Protein AF-0000000079763102 (afdb_homodimer)

Foldseek 3Di:
DLLCLLVLLCVLLVHDLVQLCVQLVHDSVVNVCSNVVVDPDDPSSLCSSCVSSQHDSCVSDDQPDDDPVSVVVVVVVVVQFAPKDWDADPVRDIDIDGDDPVVVVLVVVVVVVVVVLVVQLVVLVPDPPPVSSVVSVVVSVVVVVVVVSVSVSVCRQQQQRRGPPPDDSPRPRPPPD/DLLCLLVLLCVLLVHDLVQLCVQLVHDSVVNVCSNVVVDPDDPSSLCSSCVSSQHDSCVSDDQPDDDPVSVVVVVVVCVQFAPKDWDADPVRDIDIDGDDPVVVVLVVVVVVVVVVLVVQLVVLVPDPPPVSSVVSVVVSVVVVVVVVSVSVSVCRQVQQRRGPPPDDSDRPRPPPD

Secondary structure (DSSP, 8-state):
-HHHHHHHHHHHHT--HHHHHHHHT--HHHHHHHHHTSSPPPHHHHHHHHHHHT--GGGG------BHHHHHHHHHHHHHHS-EEEEE-TTS-EEEEE--HHHHHHHHHHHHHHHHHHHHHHHHHT-S-HHHHHHHHHHHHHHHHHHHHHHHHHTTT---B--TT--S---------/-HHHHHHHHHHHHT--HHHHHHHHT--HHHHHHHHHTSSPPPHHHHHHHHHHHT--GGGG------BHHHHHHHHHHHHHHS-EEEEE-TTS-EEEEE--HHHHHHHHHHHHHHHHHHHHHHHHHT-S-HHHHHHHHHHHHHHHHHHHHHHHHHTTT---B--TT--S---------

Radius of gyration: 21.95 Å; Cα contacts (8 Å, |Δi|>4): 428; chains: 2; bounding box: 52×54×68 Å

Structure (mmCIF, N/CA/C/O backbone):
data_AF-0000000079763102-model_v1
#
loop_
_entity.id
_entity.type
_entity.pdbx_description
1 polymer 'XRE family transcriptional regulator'
#
loop_
_atom_site.group_PDB
_atom_site.id
_atom_site.type_symbol
_atom_site.label_atom_id
_atom_site.label_alt_id
_atom_site.label_comp_id
_atom_site.label_asym_id
_atom_site.label_entity_id
_atom_site.label_seq_id
_atom_site.pdbx_PDB_ins_code
_atom_site.Cartn_x
_atom_site.Cartn_y
_atom_site.Cartn_z
_atom_site.occupancy
_atom_site.B_iso_or_equiv
_atom_site.auth_seq_id
_atom_site.auth_comp_id
_atom_site.auth_asym_id
_atom_site.auth_atom_id
_atom_site.pdbx_PDB_model_num
ATOM 1 N N . MET A 1 1 ? -6.199 8.883 12.625 1 71.12 1 MET A N 1
ATOM 2 C CA . MET A 1 1 ? -7.656 8.781 12.648 1 71.12 1 MET A CA 1
ATOM 3 C C . MET A 1 1 ? -8.258 9.352 11.375 1 71.12 1 MET A C 1
ATOM 5 O O . MET A 1 1 ? -7.711 10.289 10.781 1 71.12 1 MET A O 1
ATOM 9 N N . VAL A 1 2 ? -9.305 8.766 10.75 1 87.56 2 VAL A N 1
ATOM 10 C CA . VAL A 1 2 ? -9.922 9.094 9.469 1 87.56 2 VAL A CA 1
ATOM 11 C C . VAL A 1 2 ? -10.414 10.547 9.484 1 87.56 2 VAL A C 1
ATOM 13 O O . VAL A 1 2 ? -10.328 11.242 8.477 1 87.56 2 VAL A O 1
ATOM 16 N N . GLY A 1 3 ? -10.812 10.984 10.68 1 91.56 3 GLY A N 1
ATOM 17 C CA . GLY A 1 3 ? -11.312 12.344 10.805 1 91.56 3 GLY A CA 1
ATOM 18 C C . GLY A 1 3 ? -10.258 13.398 10.547 1 91.56 3 GLY A C 1
ATOM 19 O O . GLY A 1 3 ? -10.523 14.406 9.883 1 91.56 3 GLY A O 1
ATOM 20 N N . LYS A 1 4 ? -9.094 13.227 11.031 1 88.31 4 LYS A N 1
ATOM 21 C CA . LYS A 1 4 ? -7.992 14.156 10.82 1 88.31 4 LYS A CA 1
ATOM 22 C C . LYS A 1 4 ? -7.621 14.25 9.344 1 88.31 4 LYS A C 1
ATOM 24 O O . LYS A 1 4 ? -7.301 15.328 8.844 1 88.31 4 LYS A O 1
ATOM 29 N N . LYS A 1 5 ? -7.742 13.164 8.695 1 89.06 5 LYS A N 1
ATOM 30 C CA . LYS A 1 5 ? -7.445 13.141 7.266 1 89.06 5 LYS A CA 1
ATOM 31 C C . LYS A 1 5 ? -8.5 13.906 6.473 1 89.06 5 LYS A C 1
ATOM 33 O O . LYS A 1 5 ? -8.164 14.664 5.559 1 89.06 5 LYS A O 1
ATOM 38 N N . ILE A 1 6 ? -9.695 13.672 6.879 1 93.25 6 ILE A N 1
ATOM 39 C CA . ILE A 1 6 ? -10.781 14.375 6.203 1 93.25 6 ILE A CA 1
ATOM 40 C C . ILE A 1 6 ? -10.586 15.883 6.328 1 93.25 6 ILE A C 1
ATOM 42 O O . ILE A 1 6 ? -10.648 16.609 5.336 1 93.25 6 ILE A O 1
ATOM 46 N N . ARG A 1 7 ? -10.328 16.297 7.484 1 92.81 7 ARG A N 1
ATOM 47 C CA . ARG A 1 7 ? -10.117 17.719 7.73 1 92.81 7 ARG A CA 1
ATOM 48 C C . ARG A 1 7 ? -8.945 18.25 6.906 1 92.81 7 ARG A C 1
ATOM 50 O O . ARG A 1 7 ? -9.055 19.297 6.254 1 92.81 7 ARG A O 1
ATOM 57 N N . ALA A 1 8 ? -7.887 17.562 6.977 1 88.19 8 ALA A N 1
ATOM 58 C CA . ALA A 1 8 ? -6.672 18 6.293 1 88.19 8 ALA A CA 1
ATOM 59 C C . ALA A 1 8 ? -6.91 18.141 4.793 1 88.19 8 ALA A C 1
ATOM 61 O O . ALA A 1 8 ? -6.539 19.141 4.191 1 88.19 8 ALA A O 1
ATOM 62 N N . TYR A 1 9 ? -7.527 17.172 4.195 1 88.75 9 TYR A N 1
ATOM 63 C CA . TYR A 1 9 ? -7.738 17.188 2.752 1 88.75 9 TYR A CA 1
ATOM 64 C C . TYR A 1 9 ? -8.773 18.234 2.365 1 88.75 9 TYR A C 1
ATOM 66 O O . TYR A 1 9 ? -8.672 18.859 1.311 1 88.75 9 TYR A O 1
ATOM 74 N N . ARG A 1 10 ? -9.781 18.328 3.205 1 92.56 10 ARG A N 1
ATOM 75 C CA . ARG A 1 10 ? -10.734 19.391 2.977 1 92.56 10 ARG A CA 1
ATOM 76 C C . ARG A 1 10 ? -10.039 20.75 2.941 1 92.56 10 ARG A C 1
ATOM 78 O O . ARG A 1 10 ? -10.273 21.547 2.035 1 92.56 10 ARG A O 1
ATOM 85 N N . GLU A 1 11 ? -9.219 20.984 3.904 1 91 11 GLU A N 1
ATOM 86 C CA . GLU A 1 11 ? -8.5 22.25 4.016 1 91 11 GLU A CA 1
ATOM 87 C C . GLU A 1 11 ? -7.531 22.438 2.855 1 91 11 GLU A C 1
ATOM 89 O O . GLU A 1 11 ? -7.363 23.562 2.359 1 91 11 GLU A O 1
ATOM 94 N N . PHE A 1 12 ? -6.965 21.469 2.369 1 84.38 12 PHE A N 1
ATOM 95 C CA . PHE A 1 12 ? -6.055 21.547 1.231 1 84.38 12 PHE A CA 1
ATOM 96 C C . PHE A 1 12 ? -6.801 21.953 -0.033 1 84.38 12 PHE A C 1
ATOM 98 O O . PHE A 1 12 ? -6.25 22.656 -0.89 1 84.38 12 PHE A O 1
ATOM 105 N N . ARG A 1 13 ? -8.055 21.438 -0.105 1 87.94 13 ARG A N 1
ATOM 106 C CA . ARG A 1 13 ? -8.883 21.781 -1.256 1 87.94 13 ARG A CA 1
ATOM 107 C C . ARG A 1 13 ? -9.438 23.203 -1.131 1 87.94 13 ARG A C 1
ATOM 109 O O . ARG A 1 13 ? -10 23.734 -2.084 1 87.94 13 ARG A O 1
ATOM 116 N N . GLY A 1 14 ? -9.25 23.719 0.03 1 90.88 14 GLY A N 1
ATOM 117 C CA . GLY A 1 14 ? -9.797 25.047 0.29 1 90.88 14 GLY A CA 1
ATOM 118 C C . GLY A 1 14 ? -11.289 25.031 0.572 1 90.88 14 GLY A C 1
ATOM 119 O O . GLY A 1 14 ? -11.961 26.047 0.425 1 90.88 14 GLY A O 1
ATOM 120 N N . TYR A 1 15 ? -11.781 23.906 0.871 1 94.69 15 TYR A N 1
ATOM 121 C CA . TYR A 1 15 ? -13.211 23.812 1.146 1 94.69 15 TYR A CA 1
ATOM 122 C C . TYR A 1 15 ? -13.508 24.125 2.604 1 94.69 15 TYR A C 1
ATOM 124 O O . TYR A 1 15 ? -12.75 23.75 3.498 1 94.69 15 TYR A O 1
ATOM 132 N N . SER A 1 16 ? -14.578 24.797 2.809 1 97.38 16 SER A N 1
ATOM 133 C CA . SER A 1 16 ? -15.172 24.844 4.141 1 97.38 16 SER A CA 1
ATOM 134 C C . SER A 1 16 ? -15.914 23.547 4.469 1 97.38 16 SER A C 1
ATOM 136 O O . SER A 1 16 ? -16.094 22.688 3.6 1 97.38 16 SER A O 1
ATOM 138 N N . GLN A 1 17 ? -16.25 23.453 5.766 1 97.25 17 GLN A N 1
ATOM 139 C CA . GLN A 1 17 ? -17.047 22.297 6.133 1 97.25 17 GLN A CA 1
ATOM 140 C C . GLN A 1 17 ? -18.375 22.297 5.391 1 97.25 17 GLN A C 1
ATOM 142 O O . GLN A 1 17 ? -18.875 21.234 4.984 1 97.25 17 GLN A O 1
ATOM 147 N N . ILE A 1 18 ? -18.953 23.438 5.152 1 97.75 18 ILE A N 1
ATOM 148 C CA . ILE A 1 18 ? -20.219 23.578 4.445 1 97.75 18 ILE A CA 1
ATOM 149 C C . ILE A 1 18 ? -20.047 23.156 2.99 1 97.75 18 ILE A C 1
ATOM 151 O O . ILE A 1 18 ? -20.891 22.422 2.449 1 97.75 18 ILE A O 1
ATOM 155 N N . GLN A 1 19 ? -18.984 23.562 2.408 1 97.62 19 GLN A N 1
ATOM 156 C CA . GLN A 1 19 ? -18.734 23.203 1.017 1 97.62 19 GLN A CA 1
ATOM 157 C C . GLN A 1 19 ? -18.562 21.703 0.858 1 97.62 19 GLN A C 1
ATOM 159 O O . GLN A 1 19 ? -19.094 21.094 -0.077 1 97.62 19 GLN A O 1
ATOM 164 N N . LEU A 1 20 ? -17.812 21.109 1.745 1 97.62 20 LEU A N 1
ATOM 165 C CA . LEU A 1 20 ? -17.641 19.672 1.681 1 97.62 20 LEU A CA 1
ATOM 166 C C . LEU A 1 20 ? -18.969 18.953 1.875 1 97.62 20 LEU A C 1
ATOM 168 O O . LEU A 1 20 ? -19.234 17.938 1.219 1 97.62 20 LEU A O 1
ATOM 172 N N . ALA A 1 21 ? -19.75 19.438 2.781 1 97.81 21 ALA A N 1
ATOM 173 C CA . ALA A 1 21 ? -21.062 18.859 3.033 1 97.81 21 ALA A CA 1
ATOM 174 C C . ALA A 1 21 ? -21.922 18.891 1.773 1 97.81 21 ALA A C 1
ATOM 176 O O . ALA A 1 21 ? -22.562 17.891 1.421 1 97.81 21 ALA A O 1
ATOM 177 N N . GLU A 1 22 ? -21.906 19.969 1.136 1 97.75 22 GLU A N 1
ATOM 178 C CA . GLU A 1 22 ? -22.688 20.141 -0.084 1 97.75 22 GLU A CA 1
ATOM 179 C C . GLU A 1 22 ? -22.219 19.188 -1.184 1 97.75 22 GLU A C 1
ATOM 181 O O . GLU A 1 22 ? -23.016 18.5 -1.816 1 97.75 22 GLU A O 1
ATOM 186 N N . LEU A 1 23 ? -20.953 19.125 -1.375 1 96.88 23 LEU A N 1
ATOM 187 C CA . LEU A 1 23 ? -20.359 18.328 -2.451 1 96.88 23 LEU A CA 1
ATOM 188 C C . LEU A 1 23 ? -20.531 16.844 -2.186 1 96.88 23 LEU A C 1
ATOM 190 O O . LEU A 1 23 ? -20.688 16.047 -3.121 1 96.88 23 LEU A O 1
ATOM 194 N N . SER A 1 24 ? -20.516 16.469 -0.944 1 97.06 24 SER A N 1
ATOM 195 C CA . SER A 1 24 ? -20.594 15.062 -0.59 1 97.06 24 SER A CA 1
ATOM 196 C C . SER A 1 24 ? -22.047 14.625 -0.361 1 97.06 24 SER A C 1
ATOM 198 O O . SER A 1 24 ? -22.328 13.43 -0.291 1 97.06 24 SER A O 1
ATOM 200 N N . GLY A 1 25 ? -22.922 15.547 -0.181 1 97.75 25 GLY A N 1
ATOM 201 C CA . GLY A 1 25 ? -24.312 15.234 0.12 1 97.75 25 GLY A CA 1
ATOM 202 C C . GLY A 1 25 ? -24.531 14.789 1.556 1 97.75 25 GLY A C 1
ATOM 203 O O . GLY A 1 25 ? -25.484 14.062 1.852 1 97.75 25 GLY A O 1
ATOM 204 N N . ILE A 1 26 ? -23.688 15.172 2.418 1 97.62 26 ILE A N 1
ATOM 205 C CA . I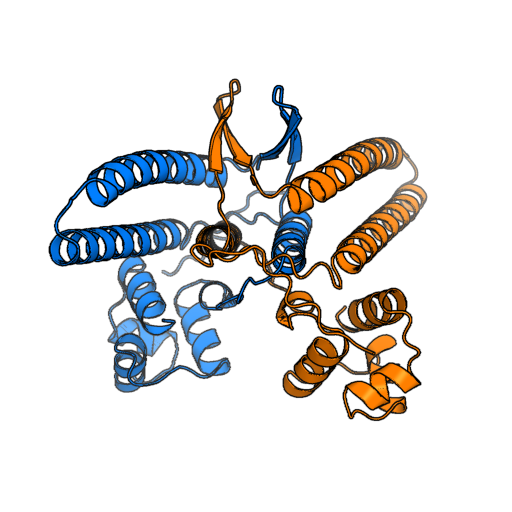LE A 1 26 ? -23.75 14.82 3.834 1 97.62 26 ILE A CA 1
ATOM 206 C C . ILE A 1 26 ? -24.031 16.078 4.66 1 97.62 26 ILE A C 1
ATOM 208 O O . ILE A 1 26 ? -23.578 17.172 4.316 1 97.62 26 ILE A O 1
ATOM 212 N N . ASN A 1 27 ? -24.734 15.859 5.699 1 97.44 27 ASN A N 1
ATOM 213 C CA . ASN A 1 27 ? -25.031 16.969 6.598 1 97.44 27 ASN A CA 1
ATOM 214 C C . ASN A 1 27 ? -23.766 17.562 7.199 1 97.44 27 ASN A C 1
ATOM 216 O O . ASN A 1 27 ? -22.859 16.828 7.594 1 97.44 27 ASN A O 1
ATOM 220 N N . VAL A 1 28 ? -23.797 18.969 7.27 1 97.69 28 VAL A N 1
ATOM 221 C CA . VAL A 1 28 ? -22.625 19.672 7.754 1 97.69 28 VAL A CA 1
ATOM 222 C C . VAL A 1 28 ? -22.328 19.281 9.203 1 97.69 28 VAL A C 1
ATOM 224 O O . VAL A 1 28 ? -21.172 19.188 9.609 1 97.69 28 VAL A O 1
ATOM 227 N N . GLY A 1 29 ? -23.312 19.078 9.961 1 98 29 GLY A N 1
ATOM 228 C CA . GLY A 1 29 ? -23.109 18.625 11.328 1 98 29 GLY A CA 1
ATOM 229 C C . GLY A 1 29 ? -22.406 17.281 11.414 1 98 29 GLY A C 1
ATOM 230 O O . GLY A 1 29 ? -21.562 17.062 12.281 1 98 29 GLY A O 1
ATOM 231 N N . THR A 1 30 ? -22.75 16.422 10.516 1 97.62 30 THR A N 1
ATOM 232 C CA . THR A 1 30 ? -22.125 15.102 10.438 1 97.62 30 THR A CA 1
ATOM 233 C C . THR A 1 30 ? -20.672 15.219 10.031 1 97.62 30 THR A C 1
ATOM 235 O O . THR A 1 30 ? -19.797 14.539 10.586 1 97.62 30 THR A O 1
ATOM 238 N N . ILE A 1 31 ? -20.375 16.094 9.102 1 97.88 31 ILE A N 1
ATOM 239 C CA . ILE A 1 31 ? -19 16.359 8.68 1 97.88 31 ILE A CA 1
ATOM 240 C C . ILE A 1 31 ? -18.172 16.812 9.875 1 97.88 31 ILE A C 1
ATOM 242 O O . ILE A 1 31 ? -17.062 16.328 10.094 1 97.88 31 ILE A O 1
ATOM 246 N N . ARG A 1 32 ? -18.719 17.703 10.633 1 97.25 32 ARG A N 1
ATOM 247 C CA . ARG A 1 32 ? -18.031 18.219 11.812 1 97.25 32 ARG A CA 1
ATOM 248 C C . ARG A 1 32 ? -17.719 17.094 12.797 1 97.25 32 ARG A C 1
ATOM 250 O O . ARG A 1 32 ? -16.609 17.016 13.32 1 97.25 32 ARG A O 1
ATOM 257 N N . LYS A 1 33 ? -18.656 16.234 13.016 1 97.38 33 LYS A N 1
ATOM 258 C CA . LYS A 1 33 ? -18.453 15.117 13.938 1 97.38 33 LYS A CA 1
ATOM 259 C C . LYS A 1 33 ? -17.375 14.164 13.43 1 97.38 33 LYS A C 1
ATOM 261 O O . LYS A 1 33 ? -16.609 13.617 14.219 1 97.38 33 LYS A O 1
ATOM 266 N N . TYR A 1 34 ? -17.375 13.945 12.109 1 96.31 34 TYR A N 1
ATOM 267 C CA . TYR A 1 34 ? -16.328 13.117 11.523 1 96.31 34 TYR A CA 1
ATOM 268 C C . TYR A 1 34 ? -14.953 13.719 11.766 1 96.31 34 TYR A C 1
ATOM 270 O O . TYR A 1 34 ? -14.055 13.047 12.266 1 96.31 34 TYR A O 1
ATOM 278 N N . GLU A 1 35 ? -14.812 15.055 11.531 1 95.94 35 GLU A N 1
ATOM 279 C CA . GLU A 1 35 ? -13.516 15.719 11.602 1 95.94 35 GLU A CA 1
ATOM 280 C C . GLU A 1 35 ? -13.016 15.805 13.039 1 95.94 35 GLU A C 1
ATOM 282 O O . GLU A 1 35 ? -11.805 15.812 13.289 1 95.94 35 GLU A O 1
ATOM 287 N N . LEU A 1 36 ? -14.008 15.766 13.977 1 94.56 36 LEU A N 1
ATOM 288 C CA . LEU A 1 36 ? -13.664 15.867 15.391 1 94.56 36 LEU A CA 1
ATOM 289 C C . LEU A 1 36 ? -13.43 14.484 15.992 1 94.56 36 LEU A C 1
ATOM 291 O O . LEU A 1 36 ? -13.023 14.375 17.156 1 94.56 36 LEU A O 1
ATOM 295 N N . GLY A 1 37 ? -13.711 13.523 15.242 1 93.12 37 GLY A N 1
ATOM 296 C CA . GLY A 1 37 ? -13.5 12.164 15.719 1 93.12 37 GLY A CA 1
ATOM 297 C C . GLY A 1 37 ? -14.625 11.664 16.594 1 93.12 37 GLY A C 1
ATOM 298 O O . GLY A 1 37 ? -14.492 10.625 17.25 1 93.12 37 GLY A O 1
ATOM 299 N N . ILE A 1 38 ? -15.672 12.352 16.656 1 93.88 38 ILE A N 1
ATOM 300 C CA . ILE A 1 38 ? -16.828 11.969 17.469 1 93.88 38 ILE A CA 1
ATOM 301 C C . ILE A 1 38 ? -17.516 10.758 16.844 1 93.88 38 ILE A C 1
ATOM 303 O O . ILE A 1 38 ? -17.984 9.867 17.547 1 93.88 38 ILE A O 1
ATOM 307 N N . ARG A 1 39 ? -17.578 10.695 15.477 1 92.88 39 ARG A N 1
ATOM 308 C CA . ARG A 1 39 ? -18.141 9.602 14.695 1 92.88 39 ARG A CA 1
ATOM 309 C C . ARG A 1 39 ? -17.234 9.211 13.539 1 92.88 39 ARG A C 1
ATOM 311 O O . ARG A 1 39 ? -16.609 10.07 12.914 1 92.88 39 ARG A O 1
ATOM 318 N N . ASN A 1 40 ? -17.25 7.953 13.328 1 92 40 ASN A N 1
ATOM 319 C CA . ASN A 1 40 ? -16.547 7.484 12.141 1 92 40 ASN A CA 1
ATOM 320 C C . ASN A 1 40 ? -17.5 7.281 10.961 1 92 40 ASN A C 1
ATOM 322 O O . ASN A 1 40 ? -18.594 6.73 11.133 1 92 40 ASN A O 1
ATOM 326 N N . PRO A 1 41 ? -17.031 7.742 9.844 1 94 41 PRO A N 1
ATOM 327 C CA . PRO A 1 41 ? -17.922 7.535 8.695 1 94 41 PRO A CA 1
ATOM 328 C C . PRO A 1 41 ? -18.016 6.07 8.281 1 94 41 PRO A C 1
ATOM 330 O O . PRO A 1 41 ? -17.047 5.328 8.375 1 94 41 PRO A O 1
ATOM 333 N N . LYS A 1 42 ? -19.234 5.676 7.812 1 89.88 42 LYS A N 1
ATOM 334 C CA . LYS A 1 42 ? -19.406 4.387 7.152 1 89.88 42 LYS A CA 1
ATOM 335 C C . LYS A 1 42 ? -18.734 4.379 5.777 1 89.88 42 LYS A C 1
ATOM 337 O O . LYS A 1 42 ? -18.438 5.441 5.219 1 89.88 42 LYS A O 1
ATOM 342 N N . PRO A 1 43 ? -18.562 3.225 5.258 1 86.06 43 PRO A N 1
ATOM 343 C CA . PRO A 1 43 ? -17.859 3.129 3.979 1 86.06 43 PRO A CA 1
ATOM 344 C C . PRO A 1 43 ? -18.516 3.943 2.873 1 86.06 43 PRO A C 1
ATOM 346 O O . PRO A 1 43 ? -17.844 4.602 2.088 1 86.06 43 PRO A O 1
ATOM 349 N N . ASP A 1 44 ? -19.797 3.918 2.879 1 90 44 ASP A N 1
ATOM 350 C CA . ASP A 1 44 ? -20.5 4.66 1.836 1 90 44 ASP A CA 1
ATOM 351 C C . ASP A 1 44 ? -20.297 6.164 2.006 1 90 44 ASP A C 1
ATOM 353 O O . ASP A 1 44 ? -20.141 6.891 1.022 1 90 44 ASP A O 1
ATOM 357 N N . GLN A 1 45 ? -20.344 6.625 3.227 1 94.75 45 GLN A N 1
ATOM 358 C CA . GLN A 1 45 ? -20.125 8.039 3.52 1 94.75 45 GLN A CA 1
ATOM 359 C C . GLN A 1 45 ? -18.703 8.453 3.205 1 94.75 45 GLN A C 1
ATOM 361 O O . GLN A 1 45 ? -18.453 9.555 2.701 1 94.75 45 GLN A O 1
ATOM 366 N N . LEU A 1 46 ? -17.812 7.539 3.455 1 93.38 46 LEU A N 1
ATOM 367 C CA . LEU A 1 46 ? -16.406 7.812 3.178 1 93.38 46 LEU A CA 1
ATOM 368 C C . LEU A 1 46 ? -16.156 7.926 1.677 1 93.38 46 LEU A C 1
ATOM 370 O O . LEU A 1 46 ? -15.375 8.766 1.234 1 93.38 46 LEU A O 1
ATOM 374 N N . GLU A 1 47 ? -16.844 7.117 0.972 1 90 47 GLU A N 1
ATOM 375 C CA . GLU A 1 47 ? -16.75 7.18 -0.483 1 90 47 GLU A CA 1
ATOM 376 C C . GLU A 1 47 ? -17.25 8.523 -1.009 1 90 47 GLU A C 1
ATOM 378 O O . GLU A 1 47 ? -16.656 9.102 -1.923 1 90 47 GLU A O 1
ATOM 383 N N . LYS A 1 48 ? -18.297 8.969 -0.457 1 95.19 48 LYS A N 1
ATOM 384 C CA . LYS A 1 48 ? -18.844 10.266 -0.854 1 95.19 48 LYS A CA 1
ATOM 385 C C . LYS A 1 48 ? -17.859 11.391 -0.563 1 95.19 48 LYS A C 1
ATOM 387 O O . LYS A 1 48 ? -17.656 12.281 -1.39 1 95.19 48 LYS A O 1
ATOM 392 N N . ILE A 1 49 ? -17.25 11.289 0.535 1 95.19 49 ILE A N 1
ATOM 393 C CA . ILE A 1 49 ? -16.281 12.297 0.946 1 95.19 49 ILE A CA 1
ATOM 394 C C . ILE A 1 49 ? -15.07 12.258 0.021 1 95.19 49 ILE A C 1
ATOM 396 O O . ILE A 1 49 ? -14.609 13.297 -0.454 1 95.19 49 ILE A O 1
ATOM 400 N N . ALA A 1 50 ? -14.625 11.078 -0.235 1 88.56 50 ALA A N 1
ATOM 401 C CA . ALA A 1 50 ? -13.469 10.922 -1.116 1 88.56 50 ALA A CA 1
ATOM 402 C C . ALA A 1 50 ? -13.75 11.5 -2.5 1 88.56 50 ALA A C 1
ATOM 404 O O . ALA A 1 50 ? -12.93 12.234 -3.051 1 88.56 50 ALA A O 1
ATOM 405 N N . THR A 1 51 ? -14.922 11.234 -2.988 1 87.75 51 THR A N 1
ATOM 406 C CA . THR A 1 51 ? -15.32 11.719 -4.305 1 87.75 51 THR A CA 1
ATOM 407 C C . THR A 1 51 ? -15.398 13.25 -4.312 1 87.75 51 THR A C 1
ATOM 409 O O . THR A 1 51 ? -14.891 13.891 -5.234 1 87.75 51 THR A O 1
ATOM 412 N N . ALA A 1 52 ? -15.961 13.773 -3.301 1 92.12 52 ALA A N 1
ATOM 413 C CA . ALA A 1 52 ? -16.078 15.227 -3.193 1 92.12 52 ALA A CA 1
ATOM 414 C C . ALA A 1 52 ? -14.711 15.891 -3.16 1 92.12 52 ALA A C 1
ATOM 416 O O . ALA A 1 52 ? -14.547 17 -3.664 1 92.12 52 ALA A O 1
ATOM 417 N N . LEU A 1 53 ? -13.766 15.195 -2.605 1 89.5 53 LEU A N 1
ATOM 418 C CA . LEU A 1 53 ? -12.43 15.75 -2.445 1 89.5 53 LEU A CA 1
ATOM 419 C C . LEU A 1 53 ? -11.555 15.422 -3.654 1 89.5 53 LEU A C 1
ATOM 421 O O . LEU A 1 53 ? -10.422 15.883 -3.748 1 89.5 53 LEU A O 1
ATOM 425 N N . GLY A 1 54 ? -12.078 14.594 -4.539 1 81.31 54 GLY A N 1
ATOM 426 C CA . GLY A 1 54 ? -11.32 14.188 -5.711 1 81.31 54 GLY A CA 1
ATOM 427 C C . GLY A 1 54 ? -10.219 13.195 -5.395 1 81.31 54 GLY A C 1
ATOM 428 O O . GLY A 1 54 ? -9.141 13.242 -5.988 1 81.31 54 GLY A O 1
ATOM 429 N N . LEU A 1 55 ? -10.484 12.43 -4.398 1 82.81 55 LEU A N 1
ATOM 430 C CA . LEU A 1 55 ? -9.508 11.438 -3.963 1 82.81 55 LEU A CA 1
ATOM 431 C C . LEU A 1 55 ? -10.07 10.023 -4.074 1 82.81 55 LEU A C 1
ATOM 433 O O . LEU A 1 55 ? -11.281 9.844 -4.18 1 82.81 55 LEU A O 1
ATOM 437 N N . ASN A 1 56 ? -9.117 9.133 -4.148 1 78.56 56 ASN A N 1
ATOM 438 C CA . ASN A 1 56 ? -9.516 7.738 -3.967 1 78.56 56 ASN A CA 1
ATOM 439 C C . ASN A 1 56 ? -9.766 7.41 -2.498 1 78.56 56 ASN A C 1
ATOM 441 O O . ASN A 1 56 ? -9.023 7.859 -1.622 1 78.56 56 ASN A O 1
ATOM 445 N N . VAL A 1 57 ? -10.773 6.637 -2.215 1 84.19 57 VAL A N 1
ATOM 446 C CA . VAL A 1 57 ? -11.18 6.332 -0.847 1 84.19 57 VAL A CA 1
ATOM 447 C C . VAL A 1 57 ? -10.047 5.617 -0.119 1 84.19 57 VAL A C 1
ATOM 449 O O . VAL A 1 57 ? -9.969 5.652 1.11 1 84.19 57 VAL A O 1
ATOM 452 N N . SER A 1 58 ? -9.141 5.051 -0.805 1 76.75 58 SER A N 1
ATOM 453 C CA . SER A 1 58 ? -8.055 4.27 -0.222 1 76.75 58 SER A CA 1
ATOM 454 C C . SER A 1 58 ? -7.137 5.141 0.624 1 76.75 58 SER A C 1
ATOM 456 O O . SER A 1 58 ? -6.441 4.645 1.511 1 76.75 58 SER A O 1
ATOM 458 N N . VAL A 1 59 ? -7.191 6.453 0.393 1 79.81 59 VAL A N 1
ATOM 459 C CA . VAL A 1 59 ? -6.309 7.359 1.121 1 79.81 59 VAL A CA 1
ATOM 460 C C . VAL A 1 59 ? -6.742 7.441 2.584 1 79.81 59 VAL A C 1
ATOM 462 O O . VAL A 1 59 ? -5.965 7.859 3.445 1 79.81 59 VAL A O 1
ATOM 465 N N . PHE A 1 60 ? -7.973 7.02 2.828 1 83.38 60 PHE A N 1
ATOM 466 C CA . PHE A 1 60 ? -8.5 7.098 4.184 1 83.38 60 PHE A CA 1
ATOM 467 C C . PHE A 1 60 ? -8.359 5.758 4.898 1 83.38 60 PHE A C 1
ATOM 469 O O . PHE A 1 60 ? -8.656 5.648 6.09 1 83.38 60 PHE A O 1
ATOM 476 N N . LEU A 1 61 ? -7.977 4.781 4.176 1 76.19 61 LEU A N 1
ATOM 477 C CA . LEU A 1 61 ? -7.941 3.438 4.742 1 76.19 61 LEU A CA 1
ATOM 478 C C . LEU A 1 61 ? -6.645 3.205 5.512 1 76.19 61 LEU A C 1
ATOM 480 O O . LEU A 1 61 ? -5.598 3.738 5.141 1 76.19 61 LEU A O 1
ATOM 484 N N . ASP A 1 62 ? -6.867 2.572 6.645 1 70.81 62 ASP A N 1
ATOM 485 C CA . ASP A 1 62 ? -5.715 2.078 7.391 1 70.81 62 ASP A CA 1
ATOM 486 C C . ASP A 1 62 ? -5.359 0.651 6.977 1 70.81 62 ASP A C 1
ATOM 488 O O . ASP A 1 62 ? -6.176 -0.262 7.121 1 70.81 62 ASP A O 1
ATOM 492 N N . PHE A 1 63 ? -4.215 0.374 6.387 1 70.19 63 PHE A N 1
ATOM 493 C CA . PHE A 1 63 ? -3.84 -0.919 5.832 1 70.19 63 PHE A CA 1
ATOM 494 C C . PHE A 1 63 ? -3.287 -1.836 6.914 1 70.19 63 PHE A C 1
ATOM 496 O O . PHE A 1 63 ? -3.121 -3.037 6.695 1 70.19 63 PHE A O 1
ATOM 503 N N . ASN A 1 64 ? -3.311 -1.538 8.141 1 74.69 64 ASN A N 1
ATOM 504 C CA . ASN A 1 64 ? -2.799 -2.342 9.242 1 74.69 64 ASN A CA 1
ATOM 505 C C . ASN A 1 64 ? -1.657 -3.25 8.797 1 74.69 64 ASN A C 1
ATOM 507 O O . ASN A 1 64 ? -1.817 -4.469 8.734 1 74.69 64 ASN A O 1
ATOM 511 N N . ILE A 1 65 ? -0.489 -2.846 8.594 1 81.31 65 ILE A N 1
ATOM 512 C CA . ILE A 1 65 ? 0.691 -3.572 8.141 1 81.31 65 ILE A CA 1
ATOM 513 C C . ILE A 1 65 ? 1.396 -4.211 9.328 1 81.31 65 ILE A C 1
ATOM 515 O O . ILE A 1 65 ? 1.874 -3.508 10.227 1 81.31 65 ILE A O 1
ATOM 519 N N . GLU A 1 66 ? 1.415 -5.59 9.344 1 77.75 66 GLU A N 1
ATOM 520 C CA . GLU A 1 66 ? 2 -6.285 10.484 1 77.75 66 GLU A CA 1
ATOM 521 C C . GLU A 1 66 ? 3.08 -7.27 10.039 1 77.75 66 GLU A C 1
ATOM 523 O O . GLU A 1 66 ? 3.975 -7.609 10.812 1 77.75 66 GLU A O 1
ATOM 528 N N . THR A 1 67 ? 3.012 -7.703 8.836 1 80.69 67 THR A N 1
ATOM 529 C CA . THR A 1 67 ? 3.92 -8.742 8.359 1 80.69 67 THR A CA 1
ATOM 530 C C . THR A 1 67 ? 4.633 -8.305 7.086 1 80.69 67 THR A C 1
ATOM 532 O O . THR A 1 67 ? 4.223 -7.332 6.441 1 80.69 67 THR A O 1
ATOM 535 N N . VAL A 1 68 ? 5.648 -9.086 6.773 1 84.81 68 VAL A N 1
ATOM 536 C CA . VAL A 1 68 ? 6.359 -8.867 5.516 1 84.81 68 VAL A CA 1
ATOM 537 C C . VAL A 1 68 ? 5.402 -9.062 4.34 1 84.81 68 VAL A C 1
ATOM 539 O O . VAL A 1 68 ? 5.469 -8.328 3.352 1 84.81 68 VAL A O 1
ATOM 542 N N . GLY A 1 69 ? 4.527 -9.961 4.52 1 83.06 69 GLY A N 1
ATOM 543 C CA . GLY A 1 69 ? 3.537 -10.219 3.488 1 83.06 69 GLY A CA 1
ATOM 544 C C . GLY A 1 69 ? 2.643 -9.031 3.207 1 83.06 69 GLY A C 1
ATOM 545 O O . GLY A 1 69 ? 2.268 -8.789 2.057 1 83.06 69 GLY A O 1
ATOM 546 N N . ASP A 1 70 ? 2.369 -8.328 4.207 1 84.25 70 ASP A N 1
ATOM 547 C CA . ASP A 1 70 ? 1.546 -7.133 4.035 1 84.25 70 ASP A CA 1
ATOM 548 C C . ASP A 1 70 ? 2.266 -6.086 3.188 1 84.25 70 ASP A C 1
ATOM 550 O O . ASP A 1 70 ? 1.662 -5.477 2.303 1 84.25 70 ASP A O 1
ATOM 554 N N . VAL A 1 71 ? 3.496 -5.945 3.496 1 89.5 71 VAL A N 1
ATOM 555 C CA . VAL A 1 71 ? 4.293 -4.969 2.758 1 89.5 71 VAL A CA 1
ATOM 556 C C . VAL A 1 71 ? 4.406 -5.395 1.295 1 89.5 71 VAL A C 1
ATOM 558 O O . VAL A 1 71 ? 4.191 -4.586 0.389 1 89.5 71 VAL A O 1
ATOM 561 N N . LEU A 1 72 ? 4.703 -6.645 1.068 1 89.56 72 LEU A N 1
ATOM 562 C CA . LEU A 1 72 ? 4.867 -7.168 -0.284 1 89.56 72 LEU A CA 1
ATOM 563 C C . LEU A 1 72 ? 3.58 -7.008 -1.088 1 89.56 72 LEU A C 1
ATOM 565 O O . LEU A 1 72 ? 3.619 -6.648 -2.266 1 89.56 72 LEU A O 1
ATOM 569 N N . SER A 1 73 ? 2.52 -7.297 -0.456 1 86.94 73 SER A N 1
ATOM 570 C CA . SER A 1 73 ? 1.231 -7.168 -1.131 1 86.94 73 SER A CA 1
ATOM 571 C C . SER A 1 73 ? 1.006 -5.746 -1.627 1 86.94 73 SER A C 1
ATOM 573 O O . SER A 1 73 ? 0.496 -5.539 -2.73 1 86.94 73 SER A O 1
ATOM 575 N N . LEU A 1 74 ? 1.323 -4.789 -0.807 1 89.38 74 LEU A N 1
ATOM 576 C CA . LEU A 1 74 ? 1.174 -3.389 -1.186 1 89.38 74 LEU A CA 1
ATOM 577 C C . LEU A 1 74 ? 2.123 -3.029 -2.322 1 89.38 74 LEU A C 1
ATOM 579 O O . LEU A 1 74 ? 1.72 -2.389 -3.295 1 89.38 74 LEU A O 1
ATOM 583 N N . LEU A 1 75 ? 3.322 -3.494 -2.232 1 92.81 75 LEU A N 1
ATOM 584 C CA . LEU A 1 75 ? 4.312 -3.182 -3.258 1 92.81 75 LEU A CA 1
ATOM 585 C C . LEU A 1 75 ? 3.951 -3.844 -4.582 1 92.81 75 LEU A C 1
ATOM 587 O O . LEU A 1 75 ? 4.168 -3.268 -5.648 1 92.81 75 LEU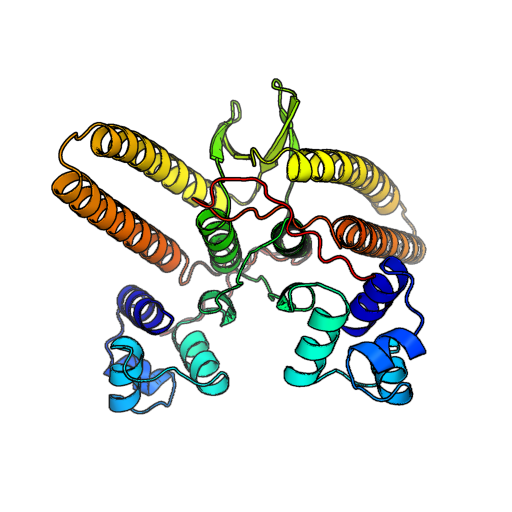 A O 1
ATOM 591 N N . PHE A 1 76 ? 3.416 -5.047 -4.504 1 90.81 76 PHE A N 1
ATOM 592 C CA . PHE A 1 76 ? 2.959 -5.715 -5.719 1 90.81 76 PHE A CA 1
ATOM 593 C C . PHE A 1 76 ? 1.821 -4.938 -6.367 1 90.81 76 PHE A C 1
ATOM 595 O O . PHE A 1 76 ? 1.775 -4.797 -7.594 1 90.81 76 PHE A O 1
ATOM 602 N N . SER A 1 77 ? 0.939 -4.465 -5.543 1 87.56 77 SER A N 1
ATOM 603 C CA . SER A 1 77 ? -0.166 -3.668 -6.062 1 87.56 77 SER A CA 1
ATOM 604 C C . SER A 1 77 ? 0.339 -2.398 -6.738 1 87.56 77 SER A C 1
ATOM 606 O O . SER A 1 77 ? -0.165 -2.01 -7.797 1 87.56 77 SER A O 1
ATOM 608 N N . ILE A 1 78 ? 1.24 -1.792 -6.133 1 91.12 78 ILE A N 1
ATOM 609 C CA . ILE A 1 78 ? 1.848 -0.607 -6.727 1 91.12 78 ILE A CA 1
ATOM 610 C C . ILE A 1 78 ? 2.486 -0.97 -8.062 1 91.12 78 ILE A C 1
ATOM 612 O O . ILE A 1 78 ? 2.246 -0.305 -9.078 1 91.12 78 ILE A O 1
ATOM 616 N N . ASP A 1 79 ? 3.211 -2.1 -8.078 1 91.69 79 ASP A N 1
ATOM 617 C CA . ASP A 1 79 ? 3.918 -2.537 -9.273 1 91.69 79 ASP A CA 1
ATOM 618 C C . ASP A 1 79 ? 2.939 -2.834 -10.414 1 91.69 79 ASP A C 1
ATOM 620 O O . ASP A 1 79 ? 3.273 -2.662 -11.586 1 91.69 79 ASP A O 1
ATOM 624 N N . ASP A 1 80 ? 1.77 -3.273 -10.062 1 86.31 80 ASP A N 1
ATOM 625 C CA . ASP A 1 80 ? 0.752 -3.584 -11.062 1 86.31 80 ASP A CA 1
ATOM 626 C C . ASP A 1 80 ? 0.241 -2.312 -11.734 1 86.31 80 ASP A C 1
ATOM 628 O O . ASP A 1 80 ? -0.233 -2.355 -12.875 1 86.31 80 ASP A O 1
ATOM 632 N N . SER A 1 81 ? 0.371 -1.219 -11.039 1 85 81 SER A N 1
ATOM 633 C CA . SER A 1 81 ? -0.272 -0 -11.516 1 85 81 SER A CA 1
ATOM 634 C C . SER A 1 81 ? 0.755 0.999 -12.039 1 85 81 SER A C 1
ATOM 636 O O . SER A 1 81 ? 0.448 1.816 -12.906 1 85 81 SER A O 1
ATOM 638 N N . VAL A 1 82 ? 1.906 0.998 -11.438 1 88.06 82 VAL A N 1
ATOM 639 C CA . VAL A 1 82 ? 2.951 1.945 -11.812 1 88.06 82 VAL A CA 1
ATOM 640 C C . VAL A 1 82 ? 4.254 1.198 -12.086 1 88.06 82 VAL A C 1
ATOM 642 O O . VAL A 1 82 ? 4.465 0.096 -11.57 1 88.06 82 VAL A O 1
ATOM 645 N N . ASN A 1 83 ? 5.035 1.778 -12.961 1 85.19 83 ASN A N 1
ATOM 646 C CA . ASN A 1 83 ? 6.328 1.157 -13.227 1 85.19 83 ASN A CA 1
ATOM 647 C C . ASN A 1 83 ? 7.27 1.287 -12.031 1 85.19 83 ASN A C 1
ATOM 649 O O . ASN A 1 83 ? 7.695 2.391 -11.695 1 85.19 83 ASN A O 1
ATOM 653 N N . LEU A 1 84 ? 7.496 0.236 -11.398 1 92.69 84 LEU A N 1
ATOM 654 C CA . LEU A 1 84 ? 8.422 0.107 -10.281 1 92.69 84 LEU A CA 1
ATOM 655 C C . LEU A 1 84 ? 9.656 -0.685 -10.68 1 92.69 84 LEU A C 1
ATOM 657 O O . LEU A 1 84 ? 9.547 -1.779 -11.242 1 92.69 84 LEU A O 1
ATOM 661 N N . SER A 1 85 ? 10.812 -0.094 -10.492 1 93.19 85 SER A N 1
ATOM 662 C CA . SER A 1 85 ? 12.07 -0.757 -10.82 1 93.19 85 SER A CA 1
ATOM 663 C C . SER A 1 85 ? 12.789 -1.219 -9.562 1 93.19 85 SER A C 1
ATOM 665 O O . SER A 1 85 ? 12.742 -0.548 -8.523 1 93.19 85 SER A O 1
ATOM 667 N N . LEU A 1 86 ? 13.359 -2.383 -9.68 1 95.94 86 LEU A N 1
ATOM 668 C CA . LEU A 1 86 ? 14.211 -2.904 -8.617 1 95.94 86 LEU A CA 1
ATOM 669 C C . LEU A 1 86 ? 15.648 -3.068 -9.109 1 95.94 86 LEU A C 1
ATOM 671 O O . LEU A 1 86 ? 15.875 -3.488 -10.242 1 95.94 86 LEU A O 1
ATOM 675 N N . ALA A 1 87 ? 16.594 -2.707 -8.258 1 93.94 87 ALA A N 1
ATOM 676 C CA . ALA A 1 87 ? 18 -2.867 -8.617 1 93.94 87 ALA A CA 1
ATOM 677 C C . ALA A 1 87 ? 18.859 -3.143 -7.375 1 93.94 87 ALA A C 1
ATOM 679 O O . ALA A 1 87 ? 18.547 -2.65 -6.285 1 93.94 87 ALA A O 1
ATOM 680 N N . GLU A 1 88 ? 19.844 -3.941 -7.586 1 92.75 88 GLU A N 1
ATOM 681 C CA . GLU A 1 88 ? 20.797 -4.188 -6.508 1 92.75 88 GLU A CA 1
ATOM 682 C C . GLU A 1 88 ? 21.766 -3.023 -6.355 1 92.75 88 GLU A C 1
ATOM 684 O O . GLU A 1 88 ? 22.25 -2.484 -7.348 1 92.75 88 GLU A O 1
ATOM 689 N N . THR A 1 89 ? 21.938 -2.688 -5.117 1 87.94 89 THR A N 1
ATOM 690 C CA . THR A 1 89 ? 22.859 -1.608 -4.805 1 87.94 89 THR A CA 1
ATOM 691 C C . THR A 1 89 ? 24.266 -2.158 -4.547 1 87.94 89 THR A C 1
ATOM 693 O O . THR A 1 89 ? 24.438 -3.365 -4.371 1 87.94 89 THR A O 1
ATOM 696 N N . PRO A 1 90 ? 25.25 -1.254 -4.543 1 84 90 PRO A N 1
ATOM 697 C CA . PRO A 1 90 ? 26.609 -1.694 -4.254 1 84 90 PRO A CA 1
ATOM 698 C C . PRO A 1 90 ? 26.75 -2.334 -2.873 1 84 90 PRO A C 1
ATOM 700 O O . PRO A 1 90 ? 27.594 -3.201 -2.672 1 84 90 PRO A O 1
ATOM 703 N N . ASP A 1 91 ? 25.953 -2.004 -1.907 1 86.69 91 ASP A N 1
ATOM 704 C CA . ASP A 1 91 ? 25.969 -2.559 -0.557 1 86.69 91 ASP A CA 1
ATOM 705 C C . ASP A 1 91 ? 25.172 -3.857 -0.479 1 86.69 91 ASP A C 1
ATOM 707 O O . ASP A 1 91 ? 24.797 -4.289 0.609 1 86.69 91 ASP A O 1
ATOM 711 N N . GLN A 1 92 ? 24.812 -4.438 -1.635 1 89.44 92 GLN A N 1
ATOM 712 C CA . GLN A 1 92 ? 24.156 -5.734 -1.763 1 89.44 92 GLN A CA 1
ATOM 713 C C . GLN A 1 92 ? 22.734 -5.684 -1.229 1 89.44 92 GLN A C 1
ATOM 715 O O . GLN A 1 92 ? 22.266 -6.625 -0.58 1 89.44 92 GLN A O 1
ATOM 720 N N . LYS A 1 93 ? 22.156 -4.516 -1.324 1 93.06 93 LYS A N 1
ATOM 721 C CA . LYS A 1 93 ? 20.734 -4.371 -1.031 1 93.06 93 LYS A CA 1
ATOM 722 C C . LYS A 1 93 ? 19.938 -4.094 -2.303 1 93.06 93 LYS A C 1
ATOM 724 O O . LYS A 1 93 ? 20.5 -3.654 -3.309 1 93.06 93 LYS A O 1
ATOM 729 N N . VAL A 1 94 ? 18.703 -4.523 -2.191 1 96.19 94 VAL A N 1
ATOM 730 C CA . VAL A 1 94 ? 17.828 -4.211 -3.314 1 96.19 94 VAL A CA 1
ATOM 731 C C . VAL A 1 94 ? 17.062 -2.924 -3.023 1 96.19 94 VAL A C 1
ATOM 733 O O . VAL A 1 94 ? 16.469 -2.773 -1.951 1 96.19 94 VAL A O 1
ATOM 736 N N . SER A 1 95 ? 17.141 -1.959 -3.932 1 96.44 95 SER A N 1
ATOM 737 C CA . SER A 1 95 ? 16.406 -0.7 -3.807 1 96.44 95 SER A CA 1
ATOM 738 C C . SER A 1 95 ? 15.266 -0.619 -4.812 1 96.44 95 SER A C 1
ATOM 740 O O . SER A 1 95 ? 15.281 -1.31 -5.836 1 96.44 95 SER A O 1
ATOM 742 N N . LEU A 1 96 ? 14.273 0.108 -4.426 1 96.94 96 LEU A N 1
ATOM 743 C CA . LEU A 1 96 ? 13.117 0.376 -5.277 1 96.94 96 LEU A CA 1
ATOM 744 C C . LEU A 1 96 ? 13.148 1.812 -5.793 1 96.94 96 LEU A C 1
ATOM 746 O O . LEU A 1 96 ? 13.469 2.738 -5.047 1 96.94 96 LEU A O 1
ATOM 750 N N . THR A 1 97 ? 12.836 1.973 -7.09 1 95 97 THR A N 1
ATOM 751 C CA . THR A 1 97 ? 12.82 3.305 -7.684 1 95 97 THR A CA 1
ATOM 752 C C . THR A 1 97 ? 11.625 3.465 -8.617 1 95 97 THR A C 1
ATOM 754 O O . THR A 1 97 ? 11.227 2.516 -9.289 1 95 97 THR A O 1
ATOM 757 N N . PHE A 1 98 ? 11.055 4.645 -8.562 1 92.31 98 PHE A N 1
ATOM 758 C CA . PHE A 1 98 ? 9.969 5.023 -9.461 1 92.31 98 PHE A CA 1
ATOM 759 C C . PHE A 1 98 ? 10.453 6.027 -10.5 1 92.31 98 PHE A C 1
ATOM 761 O O . PHE A 1 98 ? 11.227 6.934 -10.188 1 92.31 98 PHE A O 1
ATOM 768 N N . GLU A 1 99 ? 9.945 5.859 -11.742 1 86.31 99 GLU A N 1
ATOM 769 C CA . GLU A 1 99 ? 10.43 6.73 -12.805 1 86.31 99 GLU A CA 1
ATOM 770 C C . GLU A 1 99 ? 9.547 7.973 -12.945 1 86.31 99 GLU A C 1
ATOM 772 O O . GLU A 1 99 ? 9.961 8.969 -13.539 1 86.31 99 GLU A O 1
ATOM 777 N N . ASN A 1 100 ? 8.391 7.941 -12.461 1 87 100 ASN A N 1
ATOM 778 C CA . ASN A 1 100 ? 7.469 9.07 -12.57 1 87 100 ASN A CA 1
ATOM 779 C C . ASN A 1 100 ? 8.055 10.336 -11.945 1 87 100 ASN A C 1
ATOM 781 O O . ASN A 1 100 ? 8.391 10.352 -10.758 1 87 100 ASN A O 1
ATOM 785 N N . PRO A 1 101 ? 8.18 11.414 -12.758 1 87.19 101 PRO A N 1
ATOM 786 C CA . PRO A 1 101 ? 8.859 12.617 -12.273 1 87.19 101 PRO A CA 1
ATOM 787 C C . PRO A 1 101 ? 8.125 13.266 -11.094 1 87.19 101 PRO A C 1
ATOM 789 O O . PRO A 1 101 ? 8.766 13.82 -10.203 1 87.19 101 PRO A O 1
ATOM 792 N N . THR A 1 102 ? 6.805 13.234 -11.109 1 86.38 102 THR A N 1
ATOM 793 C CA . THR A 1 102 ? 6.039 13.805 -10.008 1 86.38 102 THR A CA 1
ATOM 794 C C . THR A 1 102 ? 6.316 13.055 -8.711 1 86.38 102 THR A C 1
ATOM 796 O O . THR A 1 102 ? 6.516 13.672 -7.664 1 86.38 102 THR A O 1
ATOM 799 N N . MET A 1 103 ? 6.402 11.82 -8.789 1 89.31 103 MET A N 1
ATOM 800 C CA . MET A 1 103 ? 6.723 11 -7.625 1 89.31 103 MET A CA 1
ATOM 801 C C . MET A 1 103 ? 8.141 11.289 -7.133 1 89.31 103 MET A C 1
ATOM 803 O O . MET A 1 103 ? 8.367 11.398 -5.926 1 89.31 103 MET A O 1
ATOM 807 N N . GLN A 1 104 ? 9.016 11.414 -8.086 1 92.44 104 GLN A N 1
ATOM 808 C CA . GLN A 1 104 ? 10.406 11.664 -7.723 1 92.44 104 GLN A CA 1
ATOM 809 C C . GLN A 1 104 ? 10.547 13 -6.992 1 92.44 104 GLN A C 1
ATOM 811 O O . GLN A 1 104 ? 11.32 13.109 -6.039 1 92.44 104 GLN A O 1
ATOM 816 N N . ASP A 1 105 ? 9.789 13.977 -7.41 1 91.5 105 ASP A N 1
ATOM 817 C CA . ASP A 1 105 ? 9.797 15.258 -6.719 1 91.5 105 ASP A CA 1
ATOM 818 C C . ASP A 1 105 ? 9.312 15.117 -5.277 1 91.5 105 ASP A C 1
ATOM 820 O O . ASP A 1 105 ? 9.906 15.672 -4.355 1 91.5 105 ASP A O 1
ATOM 824 N N . LEU A 1 106 ? 8.328 14.344 -5.094 1 91.75 106 LEU A N 1
ATOM 825 C CA . LEU A 1 106 ? 7.762 14.125 -3.768 1 91.75 106 LEU A CA 1
ATOM 826 C C . LEU A 1 106 ? 8.711 13.297 -2.902 1 91.75 106 LEU A C 1
ATOM 828 O O . LEU A 1 106 ? 8.859 13.57 -1.707 1 91.75 106 LEU A O 1
ATOM 832 N N . PHE A 1 107 ? 9.352 12.359 -3.5 1 95.38 107 PHE A N 1
ATOM 833 C CA . PHE A 1 107 ? 10.305 11.531 -2.768 1 95.38 107 PHE A CA 1
ATOM 834 C C . PHE A 1 107 ? 11.508 12.352 -2.322 1 95.38 107 PHE A C 1
ATOM 836 O O . PHE A 1 107 ? 12.055 12.125 -1.244 1 95.38 107 PHE A O 1
ATOM 843 N N . ARG A 1 108 ? 11.914 13.266 -3.168 1 95.44 108 ARG A N 1
ATOM 844 C CA . ARG A 1 108 ? 13.008 14.148 -2.783 1 95.44 108 ARG A CA 1
ATOM 845 C C . ARG A 1 108 ? 12.648 14.961 -1.546 1 95.44 108 ARG A C 1
ATOM 847 O O . ARG A 1 108 ? 13.453 15.078 -0.616 1 95.44 108 ARG A O 1
ATOM 854 N N . LYS A 1 109 ? 11.469 15.477 -1.489 1 94.75 109 LYS A N 1
ATOM 855 C CA . LYS A 1 109 ? 11 16.234 -0.329 1 94.75 109 LYS A CA 1
ATOM 856 C C . LYS A 1 109 ? 10.875 15.328 0.895 1 94.75 109 LYS A C 1
ATOM 858 O O . LYS A 1 109 ? 11.219 15.727 2.006 1 94.75 109 LYS A O 1
ATOM 863 N N . TRP A 1 110 ? 10.398 14.141 0.662 1 96 110 TRP A N 1
ATOM 864 C CA . TRP A 1 110 ? 10.25 13.172 1.738 1 96 110 TRP A CA 1
ATOM 865 C C . TRP A 1 110 ? 11.609 12.789 2.312 1 96 110 TRP A C 1
ATOM 867 O O . TRP A 1 110 ? 11.773 12.703 3.533 1 96 110 TRP A O 1
ATOM 877 N N . CYS A 1 111 ? 12.523 12.602 1.44 1 96.75 111 CYS A N 1
ATOM 878 C CA . CYS A 1 111 ? 13.891 12.266 1.844 1 96.75 111 CYS A CA 1
ATOM 879 C C . CYS A 1 111 ? 14.484 13.367 2.711 1 96.75 111 CYS A C 1
ATOM 881 O O . CYS A 1 111 ? 15.055 13.094 3.77 1 96.75 111 CYS A O 1
ATOM 883 N N . GLN A 1 112 ? 14.281 14.602 2.289 1 95.62 112 GLN A N 1
ATOM 884 C CA . GLN A 1 112 ? 14.773 15.75 3.049 1 95.62 112 GLN A CA 1
ATOM 885 C C . GLN A 1 112 ? 14.117 15.812 4.426 1 95.62 112 GLN A C 1
ATOM 887 O O . GLN A 1 112 ? 14.797 16 5.434 1 95.62 112 GLN A O 1
ATOM 892 N N . PHE A 1 113 ? 12.898 15.656 4.449 1 96.44 113 PHE A N 1
ATOM 893 C CA . PHE A 1 113 ? 12.172 15.695 5.715 1 96.44 113 PHE A CA 1
ATOM 894 C C . PHE A 1 113 ? 12.664 14.594 6.648 1 96.44 113 PHE A C 1
ATOM 896 O O . PHE A 1 113 ? 12.914 14.844 7.832 1 96.44 113 PHE A O 1
ATOM 903 N N . LYS A 1 114 ? 12.75 13.367 6.16 1 95.06 114 LYS A N 1
ATOM 904 C CA . LYS A 1 114 ? 13.156 12.227 6.977 1 95.06 114 LYS A CA 1
ATOM 905 C C . LYS A 1 114 ? 14.547 12.43 7.559 1 95.06 114 LYS A C 1
ATOM 907 O O . LYS A 1 114 ? 14.82 12.031 8.695 1 95.06 114 LYS A O 1
ATOM 912 N N . ASN A 1 115 ? 15.406 13.047 6.742 1 95.06 115 ASN A N 1
ATOM 913 C CA . ASN A 1 115 ? 16.75 13.328 7.234 1 95.06 1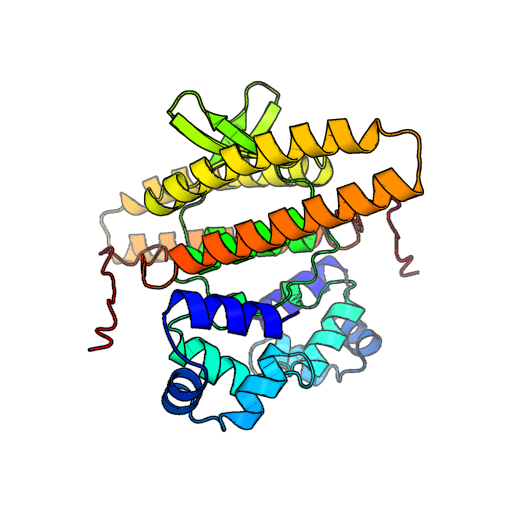15 ASN A CA 1
ATOM 914 C C . ASN A 1 115 ? 16.719 14.258 8.445 1 95.06 115 ASN A C 1
ATOM 916 O O . ASN A 1 115 ? 17.391 13.992 9.445 1 95.06 115 ASN A O 1
ATOM 920 N N . VAL A 1 116 ? 15.953 15.297 8.336 1 96.19 116 VAL A N 1
ATOM 921 C CA . VAL A 1 116 ? 15.805 16.25 9.438 1 96.19 116 VAL A CA 1
ATOM 922 C C . VAL A 1 116 ? 15.133 15.555 10.625 1 96.19 116 VAL A C 1
ATOM 924 O O . VAL A 1 116 ? 15.562 15.734 11.773 1 96.19 116 VAL A O 1
ATOM 927 N N . TYR A 1 117 ? 14.133 14.758 10.336 1 95.38 117 TYR A N 1
ATOM 928 C CA . TYR A 1 117 ? 13.383 14.039 11.359 1 95.38 117 TYR A CA 1
ATOM 929 C C . TYR A 1 117 ? 14.297 13.117 12.156 1 95.38 117 TYR A C 1
ATOM 931 O O . TYR A 1 117 ? 14.242 13.094 13.383 1 95.38 117 TYR A O 1
ATOM 939 N N . GLU A 1 118 ? 15.102 12.398 11.492 1 93.5 118 GLU A N 1
ATOM 940 C CA . GLU A 1 118 ? 15.984 11.438 12.148 1 93.5 118 GLU A CA 1
ATOM 941 C C . GLU A 1 1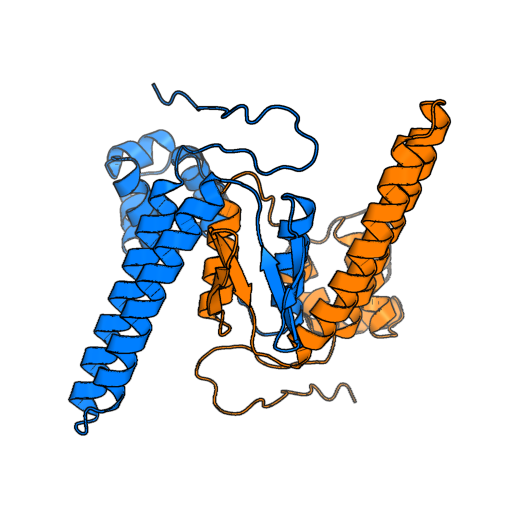18 ? 17.047 12.148 12.992 1 93.5 118 GLU A C 1
ATOM 943 O O . GLU A 1 118 ? 17.406 11.672 14.07 1 93.5 118 GLU A O 1
ATOM 948 N N . LYS A 1 119 ? 17.547 13.227 12.508 1 95.5 119 LYS A N 1
ATOM 949 C CA . LYS A 1 119 ? 18.516 14.008 13.273 1 95.5 119 LYS A CA 1
ATOM 950 C C . LYS A 1 119 ? 17.891 14.547 14.555 1 95.5 119 LYS A C 1
ATOM 952 O O . LYS A 1 119 ? 18.484 14.445 15.633 1 95.5 119 LYS A O 1
ATOM 957 N N . GLU A 1 120 ? 16.719 15.102 14.445 1 96.12 120 GLU A N 1
ATOM 958 C CA . GLU A 1 120 ? 16.016 15.633 15.602 1 96.12 120 GLU A CA 1
ATOM 959 C C . GLU A 1 120 ? 15.664 14.516 16.594 1 96.12 120 GLU A C 1
ATOM 961 O O . GLU A 1 120 ? 15.766 14.703 17.797 1 96.12 120 GLU A O 1
ATOM 966 N N . LYS A 1 121 ? 15.266 13.414 16.031 1 95.06 121 LYS A N 1
ATOM 967 C CA . LYS A 1 121 ? 14.914 12.273 16.875 1 95.06 121 LYS A CA 1
ATOM 968 C C . LYS A 1 121 ? 16.125 11.805 17.703 1 95.06 121 LYS A C 1
ATOM 970 O O . LYS A 1 121 ? 15.992 11.5 18.891 1 95.06 121 LYS A O 1
ATOM 975 N N . ALA A 1 122 ? 17.25 11.758 17.109 1 94.62 122 ALA A N 1
ATOM 976 C CA . ALA A 1 122 ? 18.484 11.359 17.797 1 94.62 122 ALA A CA 1
ATOM 977 C C . ALA A 1 122 ? 18.812 12.312 18.938 1 94.62 122 ALA A C 1
ATOM 979 O O . ALA A 1 122 ? 19.25 11.883 20.016 1 94.62 122 ALA A O 1
ATOM 980 N N . GLU A 1 123 ? 18.609 13.609 18.688 1 96.62 123 GLU A N 1
ATOM 981 C CA . GLU A 1 123 ? 18.844 14.617 19.719 1 96.62 123 GLU A CA 1
ATOM 982 C C . GLU A 1 123 ? 17.859 14.469 20.891 1 96.62 123 GLU A C 1
ATOM 984 O O . GLU A 1 123 ? 18.234 14.641 22.047 1 96.62 123 GLU A O 1
ATOM 989 N N . ILE A 1 124 ? 16.656 14.062 20.609 1 96.56 124 ILE A N 1
ATOM 990 C CA . ILE A 1 124 ? 15.617 13.93 21.609 1 96.56 124 ILE A CA 1
ATOM 991 C C . ILE A 1 124 ? 15.883 12.695 22.469 1 96.56 124 ILE A C 1
ATOM 993 O O . ILE A 1 124 ? 15.711 12.727 23.688 1 96.56 124 ILE A O 1
ATOM 997 N N . ILE A 1 125 ? 16.312 11.648 21.828 1 95.06 125 ILE A N 1
ATOM 998 C CA . ILE A 1 125 ? 16.578 10.391 22.531 1 95.06 125 ILE A CA 1
ATOM 999 C C . ILE A 1 125 ? 17.719 10.586 23.531 1 95.06 125 ILE A C 1
ATOM 1001 O O . ILE A 1 125 ? 17.75 9.93 24.578 1 95.06 125 ILE A O 1
ATOM 1005 N N . ALA A 1 126 ? 18.594 11.57 23.328 1 94.81 126 ALA A N 1
ATOM 1006 C CA . ALA A 1 126 ? 19.734 11.844 24.188 1 94.81 126 ALA A CA 1
ATOM 1007 C C . ALA A 1 126 ? 19.328 12.617 25.422 1 94.81 126 ALA A C 1
ATOM 1009 O O . ALA A 1 126 ? 20.109 12.758 26.375 1 94.81 126 ALA A O 1
ATOM 1010 N N . ILE A 1 127 ? 18.141 13.023 25.516 1 96.62 127 ILE A N 1
ATOM 1011 C CA . ILE A 1 127 ? 17.641 13.75 26.672 1 96.62 127 ILE A CA 1
ATOM 1012 C C . ILE A 1 127 ? 17.484 12.789 27.859 1 96.62 127 ILE A C 1
ATOM 1014 O O . ILE A 1 127 ? 16.844 11.75 27.734 1 96.62 127 ILE A O 1
ATOM 1018 N N . GLU A 1 128 ? 18.047 13.094 29.031 1 95.19 128 GLU A N 1
ATOM 1019 C CA . GLU A 1 128 ? 18.078 12.211 30.188 1 95.19 128 GLU A CA 1
ATOM 1020 C C . GLU A 1 128 ? 16.719 12.172 30.891 1 95.19 128 GLU A C 1
ATOM 1022 O O . GLU A 1 128 ? 16.266 11.102 31.281 1 95.19 128 GLU A O 1
ATOM 1027 N N . ASP A 1 129 ? 16.078 13.305 30.969 1 96.38 129 ASP A N 1
ATOM 1028 C CA . ASP A 1 129 ? 14.766 13.383 31.609 1 96.38 129 ASP A CA 1
ATOM 1029 C C . ASP A 1 129 ? 13.703 12.648 30.797 1 96.38 129 ASP A C 1
ATOM 1031 O O . ASP A 1 129 ? 13.305 13.109 29.734 1 96.38 129 ASP A O 1
ATOM 1035 N N . GLU A 1 130 ? 13.266 11.531 31.344 1 94.06 130 GLU A N 1
ATOM 1036 C CA . GLU A 1 130 ? 12.344 10.656 30.625 1 94.06 130 GLU A CA 1
ATOM 1037 C C . GLU A 1 130 ? 11.062 11.398 30.25 1 94.06 130 GLU A C 1
ATOM 1039 O O . GLU A 1 130 ? 10.555 11.234 29.125 1 94.06 130 GLU A O 1
ATOM 1044 N N . ASP A 1 131 ? 10.57 12.141 31.188 1 95.25 131 ASP A N 1
ATOM 1045 C CA . ASP A 1 131 ? 9.336 12.875 30.922 1 95.25 131 ASP A CA 1
ATOM 1046 C C . ASP A 1 131 ? 9.531 13.906 29.812 1 95.25 131 ASP A C 1
ATOM 1048 O O . ASP A 1 131 ? 8.703 14.016 28.906 1 95.25 131 ASP A O 1
ATOM 1052 N N . LYS A 1 132 ? 10.609 14.672 29.953 1 96.44 132 LYS A N 1
ATOM 1053 C CA . LYS A 1 132 ? 10.922 15.664 28.922 1 96.44 132 LYS A CA 1
ATOM 1054 C C . LYS A 1 132 ? 11.172 14.992 27.578 1 96.44 132 LYS A C 1
ATOM 1056 O O . LYS A 1 132 ? 10.742 15.5 26.531 1 96.44 132 LYS A O 1
ATOM 1061 N N . ARG A 1 133 ? 11.859 13.828 27.531 1 96.75 133 ARG A N 1
ATOM 1062 C CA . ARG A 1 133 ? 12.133 13.062 26.312 1 96.75 133 ARG A CA 1
ATOM 1063 C C . ARG A 1 133 ? 10.844 12.641 25.625 1 96.75 133 ARG A C 1
ATOM 1065 O O . ARG A 1 133 ? 10.703 12.781 24.406 1 96.75 133 ARG A O 1
ATOM 1072 N N . GLN A 1 134 ? 9.922 12.203 26.422 1 96 134 GLN A N 1
ATOM 1073 C CA . GLN A 1 134 ? 8.664 11.711 25.859 1 96 134 GLN A CA 1
ATOM 1074 C C . GLN A 1 134 ? 7.848 12.852 25.266 1 96 134 GLN A C 1
ATOM 1076 O O . GLN A 1 134 ? 7.242 12.695 24.203 1 96 134 GLN A O 1
ATOM 1081 N N . VAL A 1 135 ? 7.871 13.977 25.953 1 96.81 135 VAL A N 1
ATOM 1082 C CA . VAL A 1 135 ? 7.137 15.133 25.453 1 96.81 135 VAL A CA 1
ATOM 1083 C C . VAL A 1 135 ? 7.691 15.57 24.109 1 96.81 135 VAL A C 1
ATOM 1085 O O . VAL A 1 135 ? 6.934 15.836 23.172 1 96.81 135 VAL A O 1
ATOM 1088 N N . GLU A 1 136 ? 8.992 15.648 23.984 1 96.5 136 GLU A N 1
ATOM 1089 C CA . GLU A 1 136 ? 9.648 16.062 22.75 1 96.5 136 GLU A CA 1
ATOM 1090 C C . GLU A 1 136 ? 9.43 15.039 21.641 1 96.5 136 GLU A C 1
ATOM 1092 O O . GLU A 1 136 ? 9.289 15.406 20.469 1 96.5 136 GLU A O 1
ATOM 1097 N N . LEU A 1 137 ? 9.414 13.789 21.969 1 95.31 137 LEU A N 1
ATOM 1098 C CA . LEU A 1 137 ? 9.148 12.742 21 1 95.31 137 LEU A CA 1
ATOM 1099 C C . LEU A 1 137 ? 7.727 12.852 20.453 1 95.31 137 LEU A C 1
ATOM 1101 O O . LEU A 1 137 ? 7.5 12.664 19.25 1 95.31 137 LEU A O 1
ATOM 1105 N N . ASP A 1 138 ? 6.82 13.125 21.312 1 94.12 138 ASP A N 1
ATOM 1106 C CA . ASP A 1 138 ? 5.43 13.281 20.906 1 94.12 138 ASP A CA 1
ATOM 1107 C C . ASP A 1 138 ? 5.273 14.445 19.938 1 94.12 138 ASP A C 1
ATOM 1109 O O . ASP A 1 138 ? 4.531 14.352 18.953 1 94.12 138 ASP A O 1
ATOM 1113 N N . LYS A 1 139 ? 5.965 15.492 20.234 1 95.5 139 LYS A N 1
ATOM 1114 C CA . LYS A 1 139 ? 5.93 16.656 19.359 1 95.5 139 LYS A CA 1
ATOM 1115 C C . LYS A 1 139 ? 6.504 16.328 17.984 1 95.5 139 LYS A C 1
ATOM 1117 O O . LYS A 1 139 ? 5.961 16.734 16.953 1 95.5 139 LYS A O 1
ATOM 1122 N N . LEU A 1 140 ? 7.57 15.602 17.969 1 94.94 140 LEU A N 1
ATOM 1123 C CA . LEU A 1 140 ? 8.219 15.211 16.734 1 94.94 140 LEU A CA 1
ATOM 1124 C C . LEU A 1 140 ? 7.312 14.305 15.898 1 94.94 140 LEU A C 1
ATOM 1126 O O . LEU A 1 140 ? 7.211 14.477 14.68 1 94.94 140 LEU A O 1
ATOM 1130 N N . ASP A 1 141 ? 6.645 13.453 16.531 1 91.69 141 ASP A N 1
ATOM 1131 C CA . ASP A 1 141 ? 5.727 12.539 15.844 1 91.69 141 ASP A CA 1
ATOM 1132 C C . ASP A 1 141 ? 4.547 13.305 15.242 1 91.69 141 ASP A C 1
ATOM 1134 O O . ASP A 1 141 ? 4.098 12.992 14.141 1 91.69 141 ASP A O 1
ATOM 1138 N N . ALA A 1 142 ? 4.113 14.219 16.016 1 90.44 142 ALA A N 1
ATOM 1139 C CA . ALA A 1 142 ? 3.021 15.055 15.523 1 90.44 142 ALA A CA 1
ATOM 1140 C C . ALA A 1 142 ? 3.449 15.828 14.273 1 90.44 142 ALA A C 1
ATOM 1142 O O . ALA A 1 142 ? 2.666 15.992 13.336 1 90.44 142 ALA A O 1
ATOM 1143 N N . THR A 1 143 ? 4.66 16.312 14.258 1 92.94 143 THR A N 1
ATOM 1144 C CA . THR A 1 143 ? 5.211 17.047 13.117 1 92.94 143 THR A CA 1
ATOM 1145 C C . THR A 1 143 ? 5.289 16.125 11.891 1 92.94 143 THR A C 1
ATOM 1147 O O . THR A 1 143 ? 5.004 16.562 10.773 1 92.94 143 THR A O 1
ATOM 1150 N N . GLN A 1 144 ? 5.676 14.93 12.07 1 93 144 GLN A N 1
ATOM 1151 C CA . GLN A 1 144 ? 5.738 13.977 10.969 1 93 144 GLN A CA 1
ATOM 1152 C C . GLN A 1 144 ? 4.352 13.711 10.391 1 93 144 GLN A C 1
ATOM 1154 O O . GLN A 1 144 ? 4.176 13.688 9.172 1 93 144 GLN A O 1
ATOM 1159 N N . ASP A 1 145 ? 3.416 13.539 11.266 1 89.06 145 ASP A N 1
ATOM 1160 C CA . ASP A 1 145 ? 2.047 13.289 10.82 1 89.06 145 ASP A CA 1
ATOM 1161 C C . ASP A 1 145 ? 1.519 14.461 9.992 1 89.06 145 ASP A C 1
ATOM 1163 O O . ASP A 1 145 ? 0.885 14.25 8.953 1 89.06 145 ASP A O 1
ATOM 1167 N N . GLU A 1 146 ? 1.824 15.586 10.484 1 87.69 146 GLU A N 1
ATOM 1168 C CA . GLU A 1 146 ? 1.384 16.781 9.781 1 87.69 146 GLU A CA 1
ATOM 1169 C C . GLU A 1 146 ? 2.059 16.891 8.414 1 87.69 146 GLU A C 1
ATOM 1171 O O . GLU A 1 146 ? 1.418 17.266 7.43 1 87.69 146 GLU A O 1
ATOM 1176 N N . TRP A 1 147 ? 3.33 16.656 8.414 1 91.12 147 TRP A N 1
ATOM 1177 C CA . TRP A 1 147 ? 4.055 16.734 7.148 1 91.12 147 TRP A CA 1
ATOM 1178 C C . TRP A 1 147 ? 3.465 15.758 6.133 1 91.12 147 TRP A C 1
ATOM 1180 O O . TRP A 1 147 ? 3.27 16.109 4.965 1 91.12 147 TRP A O 1
ATOM 1190 N N . LYS A 1 148 ? 3.15 14.508 6.496 1 89.62 148 LYS A N 1
ATOM 1191 C CA . LYS A 1 148 ? 2.598 13.5 5.602 1 89.62 148 LYS A CA 1
ATOM 1192 C C . LYS A 1 148 ? 1.229 13.922 5.074 1 89.62 148 LYS A C 1
ATOM 1194 O O . LYS A 1 148 ? 0.917 13.703 3.9 1 89.62 148 LYS A O 1
ATOM 1199 N N . LEU A 1 149 ? 0.497 14.477 5.941 1 85.44 149 LEU A N 1
ATOM 1200 C CA . LEU A 1 149 ? -0.821 14.953 5.539 1 85.44 149 LEU A CA 1
ATOM 1201 C C . LEU A 1 149 ? -0.704 16.047 4.48 1 85.44 149 LEU A C 1
ATOM 1203 O O . LEU A 1 149 ? -1.426 16.031 3.48 1 85.44 149 LEU A O 1
ATOM 1207 N N . ARG A 1 150 ? 0.215 16.953 4.688 1 83.69 150 ARG A N 1
ATOM 1208 C CA . ARG A 1 150 ? 0.423 18.047 3.74 1 83.69 150 ARG A CA 1
ATOM 1209 C C . ARG A 1 150 ? 0.936 17.516 2.404 1 83.69 150 ARG A C 1
ATOM 1211 O O . ARG A 1 150 ? 0.516 17.984 1.345 1 83.69 150 ARG A O 1
ATOM 1218 N N . ALA A 1 151 ? 1.847 16.594 2.506 1 86.06 151 ALA A N 1
ATOM 1219 C CA . ALA A 1 151 ? 2.379 15.984 1.287 1 86.06 151 ALA A CA 1
ATOM 1220 C C . ALA A 1 151 ? 1.265 15.352 0.459 1 86.06 151 ALA A C 1
ATOM 1222 O O . ALA A 1 151 ? 1.221 15.516 -0.763 1 86.06 151 ALA A O 1
ATOM 1223 N N . MET A 1 152 ? 0.357 14.672 1.086 1 83.5 152 MET A N 1
ATOM 1224 C CA . MET A 1 152 ? -0.785 14.062 0.415 1 83.5 152 MET A CA 1
ATOM 1225 C C . MET A 1 152 ? -1.677 15.125 -0.221 1 83.5 152 MET A C 1
ATOM 1227 O O . MET A 1 152 ? -2.203 14.922 -1.317 1 83.5 152 MET A O 1
ATOM 1231 N N . GLY A 1 153 ? -1.841 16.125 0.507 1 79.38 153 GLY A N 1
ATOM 1232 C CA . GLY A 1 153 ? -2.65 17.219 0.006 1 79.38 153 GLY A CA 1
ATOM 1233 C C . GLY A 1 153 ? -2.137 17.797 -1.302 1 79.38 153 GLY A C 1
ATOM 1234 O O . GLY A 1 153 ? -2.924 18.172 -2.174 1 79.38 153 GLY A O 1
ATOM 1235 N N . THR A 1 154 ? -0.861 17.812 -1.476 1 79.56 154 THR A N 1
ATOM 1236 C CA . THR A 1 154 ? -0.264 18.391 -2.672 1 79.56 154 THR A CA 1
ATOM 1237 C C . THR A 1 154 ? -0.537 17.516 -3.895 1 79.56 154 THR A C 1
ATOM 1239 O O . THR A 1 154 ? -0.379 17.969 -5.031 1 79.56 154 THR A O 1
ATOM 1242 N N . THR A 1 155 ? -0.852 16.297 -3.623 1 78.94 155 THR A N 1
ATOM 1243 C CA . THR A 1 155 ? -1.108 15.391 -4.738 1 78.94 155 THR A CA 1
ATOM 1244 C C . THR A 1 155 ? -2.551 15.523 -5.219 1 78.94 155 THR A C 1
ATOM 1246 O O . THR A 1 155 ? -2.914 14.977 -6.262 1 78.94 155 THR A O 1
ATOM 1249 N N . ILE A 1 156 ? -3.303 16.203 -4.344 1 73.31 156 ILE A N 1
ATOM 1250 C CA . ILE A 1 156 ? -4.711 16.375 -4.688 1 73.31 156 ILE A CA 1
ATOM 1251 C C . ILE A 1 156 ? -4.84 17.234 -5.934 1 73.31 156 ILE A C 1
ATOM 1253 O O . ILE A 1 156 ? -4.258 18.328 -6.004 1 73.31 156 ILE A O 1
ATOM 1257 N N . GLY A 1 157 ? -5.492 16.703 -7.027 1 61.97 157 GLY A N 1
ATOM 1258 C CA . GLY A 1 157 ? -5.637 17.422 -8.281 1 61.97 157 GLY A CA 1
ATOM 1259 C C . GLY A 1 157 ? -4.605 17.016 -9.32 1 61.97 157 GLY A C 1
ATOM 1260 O O . GLY A 1 157 ? -4.719 17.375 -10.492 1 61.97 157 GLY A O 1
ATOM 1261 N N . CYS A 1 158 ? -3.365 16.594 -8.742 1 57.59 158 CYS A N 1
ATOM 1262 C CA . CYS A 1 158 ? -2.363 16.094 -9.68 1 57.59 158 CYS A CA 1
ATOM 1263 C C . CYS A 1 158 ? -2.76 14.727 -10.219 1 57.59 158 CYS A C 1
ATOM 1265 O O . CYS A 1 158 ? -2.57 13.711 -9.547 1 57.59 158 CYS A O 1
ATOM 1267 N N . HIS A 1 159 ? -3.771 14.609 -11.016 1 55.38 159 HIS A N 1
ATOM 1268 C CA . HIS A 1 159 ? -4.254 13.367 -11.602 1 55.38 159 HIS A CA 1
ATOM 1269 C C . HIS A 1 159 ? -3.164 12.688 -12.43 1 55.38 159 HIS A C 1
ATOM 1271 O O . HIS A 1 159 ? -3.311 12.531 -13.648 1 55.38 159 HIS A O 1
ATOM 1277 N N . THR A 1 160 ? -1.912 12.828 -12.078 1 55.41 160 THR A N 1
ATOM 1278 C CA . THR A 1 160 ? -0.952 12.039 -12.844 1 55.41 160 THR A CA 1
ATOM 1279 C C . THR A 1 160 ? -1.251 10.547 -12.711 1 55.41 160 THR A C 1
ATOM 1281 O O . THR A 1 160 ? -1.271 10.008 -11.602 1 55.41 160 THR A O 1
ATOM 1284 N N . ILE A 1 161 ? -2.018 10 -13.82 1 57.66 161 ILE A N 1
ATOM 1285 C CA . ILE A 1 161 ? -2.367 8.586 -13.867 1 57.66 161 ILE A CA 1
ATOM 1286 C C . ILE A 1 161 ? -1.097 7.746 -13.961 1 57.66 161 ILE A C 1
ATOM 1288 O O . ILE A 1 161 ? -0.254 7.973 -14.828 1 57.66 161 ILE A O 1
ATOM 1292 N N . VAL A 1 162 ? -0.795 7.039 -12.875 1 60.16 162 VAL A N 1
ATOM 1293 C CA . VAL A 1 162 ? 0.377 6.172 -12.812 1 60.16 162 VAL A CA 1
ATOM 1294 C C . VAL A 1 162 ? 0.049 4.809 -13.422 1 60.16 162 VAL A C 1
ATOM 1296 O O . VAL A 1 162 ? 0.923 3.947 -13.539 1 60.16 162 VAL A O 1
ATOM 1299 N N . LYS A 1 163 ? -1.163 4.645 -14.148 1 59.88 163 LYS A N 1
ATOM 1300 C CA . LYS A 1 163 ? -1.477 3.281 -14.562 1 59.88 163 LYS A CA 1
ATOM 1301 C C . LYS A 1 163 ? -0.637 2.871 -15.773 1 59.88 163 LYS A C 1
ATOM 1303 O O . LYS A 1 163 ? -0.504 3.635 -16.734 1 59.88 163 LYS A O 1
ATOM 1308 N N . LYS A 1 164 ? -0.012 1.618 -15.617 1 62.94 164 LYS A N 1
ATOM 1309 C CA . LYS A 1 164 ? 0.683 0.967 -16.719 1 62.94 164 LYS A CA 1
ATOM 1310 C C . LYS A 1 164 ? -0.19 0.932 -17.969 1 62.94 164 LYS A C 1
ATOM 1312 O O . LYS A 1 164 ? -1.392 0.668 -17.891 1 62.94 164 LYS A O 1
ATOM 1317 N N . GLY A 1 165 ? 0.433 1.188 -19.25 1 51.38 165 GLY A N 1
ATOM 1318 C CA . GLY A 1 165 ? -0.237 1.084 -20.531 1 51.38 165 GLY A CA 1
ATOM 1319 C C . GLY A 1 165 ? -1.002 2.338 -20.906 1 51.38 165 GLY A C 1
ATOM 1320 O O . GLY A 1 165 ? -1.543 2.434 -22.016 1 51.38 165 GLY A O 1
ATOM 1321 N N . ILE A 1 166 ? -1.583 3.047 -20.078 1 45.31 166 ILE A N 1
ATOM 1322 C CA . ILE A 1 166 ? -2.252 4.273 -20.5 1 45.31 166 ILE A CA 1
ATOM 1323 C C . ILE A 1 166 ? -1.228 5.246 -21.078 1 45.31 166 ILE A C 1
ATOM 1325 O O . ILE A 1 166 ? -0.278 5.641 -20.391 1 45.31 166 ILE A O 1
ATOM 1329 N N . GLU A 1 167 ? -1.206 5.023 -22.266 1 38.59 167 GLU A N 1
ATOM 1330 C CA . GLU A 1 167 ? -0.488 6.008 -23.078 1 38.59 167 GLU A CA 1
ATOM 1331 C C . GLU A 1 167 ? -1.021 7.418 -22.828 1 38.59 167 GLU A C 1
ATOM 1333 O O . GLU A 1 167 ? -2.234 7.625 -22.766 1 38.59 167 GLU A O 1
ATOM 1338 N N . GLY A 1 168 ? -0.368 8.414 -22.5 1 37 168 GLY A N 1
ATOM 1339 C CA . GLY A 1 168 ? -0.574 9.844 -22.344 1 37 168 GLY A CA 1
ATOM 1340 C C . GLY A 1 168 ? -0.819 10.258 -20.906 1 37 168 GLY A C 1
ATOM 1341 O O . GLY A 1 168 ? -1.369 9.484 -20.109 1 37 168 GLY A O 1
ATOM 1342 N N . ASN A 1 169 ? 0.145 10.672 -20.281 1 34.72 169 ASN A N 1
ATOM 1343 C CA . ASN A 1 169 ? 0.135 11.375 -19 1 34.72 169 ASN A CA 1
ATOM 1344 C C . ASN A 1 169 ? -1.11 12.242 -18.844 1 34.72 169 ASN A C 1
ATOM 1346 O O . ASN A 1 169 ? -1.018 13.469 -18.812 1 34.72 169 ASN A O 1
ATOM 1350 N N . THR A 1 170 ? -2.154 11.938 -19.703 1 33.31 170 THR A N 1
ATOM 1351 C CA . THR A 1 170 ? -3.162 12.992 -19.609 1 33.31 170 THR A CA 1
ATOM 1352 C C . THR A 1 170 ? -3.746 13.047 -18.188 1 33.31 170 THR A C 1
ATOM 1354 O O . THR A 1 170 ? -4.211 12.031 -17.672 1 33.31 170 THR A O 1
ATOM 1357 N N . VAL A 1 171 ? -3.389 14.008 -17.656 1 31.23 171 VAL A N 1
ATOM 1358 C CA . VAL A 1 171 ? -3.916 14.562 -16.406 1 31.23 171 VAL A CA 1
ATOM 1359 C C . VAL A 1 171 ? -5.422 14.773 -16.531 1 31.23 171 VAL A C 1
ATOM 1361 O O . VAL A 1 171 ? -5.879 15.508 -17.422 1 31.23 171 VAL A O 1
ATOM 1364 N N . ARG A 1 172 ? -6.18 13.688 -16.344 1 30.38 172 ARG A N 1
ATOM 1365 C CA . ARG A 1 172 ? -7.539 14.211 -16.266 1 30.38 172 ARG A CA 1
ATOM 1366 C C . ARG A 1 172 ? -7.688 15.203 -15.125 1 30.38 172 ARG A C 1
ATOM 1368 O O . ARG A 1 172 ? -7.379 14.891 -13.977 1 30.38 172 ARG A O 1
ATOM 1375 N N . VAL A 1 173 ? -7.488 16.469 -15.453 1 26.52 173 VAL A N 1
ATOM 1376 C CA . VAL A 1 173 ? -7.746 17.609 -14.57 1 26.52 173 VAL A CA 1
ATOM 1377 C C . VAL A 1 173 ? -9.25 17.766 -14.367 1 26.52 173 VAL A C 1
ATOM 1379 O O . VAL A 1 173 ? -10.016 17.781 -15.336 1 26.52 173 VAL A O 1
ATOM 1382 N N . TYR A 1 174 ? -9.758 17.172 -13.383 1 25.06 174 TYR A N 1
ATOM 1383 C CA . TYR A 1 174 ? -11.141 17.531 -13.109 1 25.06 174 TYR A CA 1
ATOM 1384 C C . TYR A 1 174 ? -11.266 19.031 -12.82 1 25.06 174 TYR A C 1
ATOM 1386 O O . TYR A 1 174 ? -10.508 19.578 -12.016 1 25.06 174 TYR A O 1
ATOM 1394 N N . ASP A 1 175 ? -11.609 19.688 -13.812 1 24.62 175 ASP A N 1
ATOM 1395 C CA . ASP A 1 175 ? -12.023 21.078 -13.648 1 24.62 175 ASP A CA 1
ATOM 1396 C C . ASP A 1 175 ? -13.109 21.203 -12.578 1 24.62 175 ASP A C 1
ATOM 1398 O O . ASP A 1 175 ? -14.219 20.688 -12.75 1 24.62 175 ASP A O 1
ATOM 1402 N N . LEU A 1 176 ? -12.695 21.109 -11.43 1 21.41 176 LEU A N 1
ATOM 1403 C CA . LEU A 1 176 ? -13.695 21.516 -10.453 1 21.41 176 LEU A CA 1
ATOM 1404 C C . LEU A 1 176 ? -14.047 22.984 -10.625 1 21.41 176 LEU A C 1
ATOM 1406 O O . LEU A 1 176 ? -13.547 23.844 -9.891 1 21.41 176 LEU A O 1
ATOM 1410 N N . THR A 1 177 ? -14.227 23.469 -11.852 1 21.84 177 THR A N 1
ATOM 1411 C CA . THR A 1 177 ? -14.953 24.734 -11.859 1 21.84 177 THR A CA 1
ATOM 1412 C C . THR A 1 177 ? -16.375 24.547 -11.352 1 21.84 177 THR A C 1
ATOM 1414 O O . THR A 1 177 ? -17.031 23.547 -11.68 1 21.84 177 THR A O 1
ATOM 1417 N N . MET B 1 1 ? -8.484 -11.406 -9.211 1 70.88 1 MET B N 1
ATOM 1418 C CA . MET B 1 1 ? -9.758 -11.719 -8.562 1 70.88 1 MET B CA 1
ATOM 1419 C C . MET B 1 1 ? -9.523 -12.352 -7.191 1 70.88 1 MET B C 1
ATOM 1421 O O . MET B 1 1 ? -8.531 -13.047 -6.984 1 70.88 1 MET B O 1
ATOM 1425 N N . VAL B 1 2 ? -10.297 -12.047 -6.125 1 87.69 2 VAL B N 1
ATOM 1426 C CA . VAL B 1 2 ? -10.141 -12.453 -4.73 1 87.69 2 VAL B CA 1
ATOM 1427 C C . VAL B 1 2 ? -10.148 -13.977 -4.633 1 87.69 2 VAL B C 1
ATOM 1429 O O . VAL B 1 2 ? -9.422 -14.555 -3.822 1 87.69 2 VAL B O 1
ATOM 1432 N N . GLY B 1 3 ? -10.906 -14.594 -5.539 1 91.38 3 GLY B N 1
ATOM 1433 C CA . GLY B 1 3 ? -11.008 -16.047 -5.52 1 91.38 3 GLY B CA 1
ATOM 1434 C C . GLY B 1 3 ? -9.695 -16.734 -5.844 1 91.38 3 GLY B C 1
ATOM 1435 O O . GLY B 1 3 ? -9.336 -17.719 -5.199 1 91.38 3 GLY B O 1
ATOM 1436 N N . LYS B 1 4 ? -8.969 -16.266 -6.789 1 88.12 4 LYS B N 1
ATOM 1437 C CA . LYS B 1 4 ? -7.68 -16.844 -7.164 1 88.12 4 LYS B CA 1
ATOM 1438 C C . LYS B 1 4 ? -6.676 -16.719 -6.023 1 88.12 4 LYS B C 1
ATOM 1440 O O . LYS B 1 4 ? -5.875 -17.625 -5.801 1 88.12 4 LYS B O 1
ATOM 1445 N N . LYS B 1 5 ? -6.793 -15.664 -5.312 1 88.81 5 LYS B N 1
ATOM 1446 C CA . LYS B 1 5 ? -5.906 -15.469 -4.172 1 88.81 5 LYS B CA 1
ATOM 1447 C C . LYS B 1 5 ? -6.223 -16.453 -3.047 1 88.81 5 LYS B C 1
ATOM 1449 O O . LYS B 1 5 ? -5.316 -17.016 -2.438 1 88.81 5 LYS B O 1
ATOM 1454 N N . ILE B 1 6 ? -7.477 -16.594 -2.855 1 93.12 6 ILE B N 1
ATOM 1455 C CA . ILE B 1 6 ? -7.898 -17.516 -1.813 1 93.12 6 ILE B CA 1
ATOM 1456 C C . ILE B 1 6 ? -7.359 -18.922 -2.121 1 93.12 6 ILE B C 1
ATOM 1458 O O . ILE B 1 6 ? -6.762 -19.562 -1.257 1 93.12 6 ILE B O 1
ATOM 1462 N N . ARG B 1 7 ? -7.547 -19.312 -3.293 1 92.81 7 ARG B N 1
ATOM 1463 C CA . ARG B 1 7 ? -7.082 -20.641 -3.707 1 92.81 7 ARG B CA 1
ATOM 1464 C C . ARG B 1 7 ? -5.57 -20.766 -3.541 1 92.81 7 ARG B C 1
ATOM 1466 O O . ARG B 1 7 ? -5.082 -21.75 -2.98 1 92.81 7 ARG B O 1
ATOM 1473 N N . ALA B 1 8 ? -4.898 -19.812 -4.02 1 88.12 8 ALA B N 1
ATOM 1474 C CA . ALA B 1 8 ? -3.439 -19.844 -3.99 1 88.12 8 ALA B CA 1
ATOM 1475 C C . ALA B 1 8 ? -2.924 -19.938 -2.559 1 88.12 8 ALA B C 1
ATOM 1477 O O . ALA B 1 8 ? -2.055 -20.766 -2.262 1 88.12 8 ALA B O 1
ATOM 1478 N N . TYR B 1 9 ? -3.443 -19.156 -1.687 1 88.5 9 TYR B N 1
ATOM 1479 C CA . TYR B 1 9 ? -2.963 -19.125 -0.309 1 88.5 9 TYR B CA 1
ATOM 1480 C C . TYR B 1 9 ? -3.375 -20.391 0.432 1 88.5 9 TYR B C 1
ATOM 1482 O O . TYR B 1 9 ? -2.635 -20.891 1.282 1 88.5 9 TYR B O 1
ATOM 1490 N N . ARG B 1 10 ? -4.59 -20.812 0.126 1 92.31 10 ARG B N 1
ATOM 1491 C CA . ARG B 1 10 ? -4.992 -22.094 0.685 1 92.31 10 ARG B CA 1
ATOM 1492 C C . ARG B 1 10 ? -4 -23.188 0.307 1 92.31 10 ARG B C 1
ATOM 1494 O O . ARG B 1 10 ? -3.564 -23.953 1.164 1 92.31 10 ARG B O 1
ATOM 1501 N N . GLU B 1 11 ? -3.668 -23.25 -0.928 1 90.88 11 GLU B N 1
ATOM 1502 C CA . GLU B 1 11 ? -2.756 -24.266 -1.438 1 90.88 11 GLU B CA 1
ATOM 1503 C C . GLU B 1 11 ? -1.355 -24.094 -0.856 1 90.88 11 GLU B C 1
ATOM 1505 O O . GLU B 1 11 ? -0.673 -25.078 -0.568 1 90.88 11 GLU B O 1
ATOM 1510 N N . PHE B 1 12 ? -0.928 -22.969 -0.617 1 84.12 12 PHE B N 1
ATOM 1511 C CA . PHE B 1 12 ? 0.375 -22.703 -0.02 1 84.12 12 PHE B CA 1
ATOM 1512 C C . PHE B 1 12 ? 0.428 -23.219 1.415 1 84.12 12 PHE B C 1
ATOM 1514 O O . PHE B 1 12 ? 1.477 -23.672 1.88 1 84.12 12 PHE B O 1
ATOM 1521 N N . ARG B 1 13 ? -0.738 -23.078 2.082 1 87.69 13 ARG B N 1
ATOM 1522 C CA . ARG B 1 13 ? -0.826 -23.562 3.457 1 87.69 13 ARG B CA 1
ATOM 1523 C C . ARG B 1 13 ? -0.947 -25.078 3.496 1 87.69 13 ARG B C 1
ATOM 1525 O O . ARG B 1 13 ? -0.846 -25.688 4.562 1 87.69 13 ARG B O 1
ATOM 1532 N N . GLY B 1 14 ? -1.178 -25.609 2.344 1 90.5 14 GLY B N 1
ATOM 1533 C CA . GLY B 1 14 ? -1.384 -27.047 2.264 1 90.5 14 GLY B CA 1
ATOM 1534 C C . GLY B 1 14 ? -2.777 -27.469 2.686 1 90.5 14 GLY B C 1
ATOM 1535 O O . GLY B 1 14 ? -2.994 -28.625 3.047 1 90.5 14 GLY B O 1
ATOM 1536 N N . TYR B 1 15 ? -3.656 -26.562 2.721 1 94.56 15 TYR B N 1
ATOM 1537 C CA . TYR B 1 15 ? -5.016 -26.891 3.129 1 94.56 15 TYR B CA 1
ATOM 1538 C C . TYR B 1 15 ? -5.84 -27.391 1.942 1 94.56 15 TYR B C 1
ATOM 1540 O O . TYR B 1 15 ? -5.707 -26.859 0.832 1 94.56 15 TYR B O 1
ATOM 1548 N N . SER B 1 16 ? -6.645 -28.344 2.191 1 97.31 16 SER B N 1
ATOM 1549 C CA . SER B 1 16 ? -7.734 -28.656 1.271 1 97.31 16 SER B CA 1
ATOM 1550 C C . SER B 1 16 ? -8.875 -27.641 1.403 1 97.31 16 SER B C 1
ATOM 1552 O O . SER B 1 16 ? -8.867 -26.812 2.312 1 97.31 16 SER B O 1
ATOM 1554 N N . GLN B 1 17 ? -9.766 -27.734 0.398 1 97.19 17 GLN B N 1
ATOM 1555 C CA . GLN B 1 17 ? -10.945 -26.875 0.514 1 97.19 17 GLN B CA 1
ATOM 1556 C C . GLN B 1 17 ? -11.734 -27.203 1.776 1 97.19 17 GLN B C 1
ATOM 1558 O O . GLN B 1 17 ? -12.266 -26.297 2.432 1 97.19 17 GLN B O 1
ATOM 1563 N N . ILE B 1 18 ? -11.797 -28.422 2.176 1 97.62 18 ILE B N 1
ATOM 1564 C CA . ILE B 1 18 ? -12.508 -28.875 3.367 1 97.62 18 ILE B CA 1
ATOM 1565 C C . ILE B 1 18 ? -11.828 -28.312 4.613 1 97.62 18 ILE B C 1
ATOM 1567 O O . ILE B 1 18 ? -12.5 -27.828 5.527 1 97.62 18 ILE B O 1
ATOM 1571 N N . GLN B 1 19 ? -10.555 -28.375 4.629 1 97.56 19 GLN B N 1
ATOM 1572 C CA . GLN B 1 19 ? -9.812 -27.875 5.777 1 97.56 19 GLN B CA 1
ATOM 1573 C C . GLN B 1 19 ? -10.016 -26.375 5.949 1 97.56 19 GLN B C 1
ATOM 1575 O O . GLN B 1 19 ? -10.219 -25.891 7.062 1 97.56 19 GLN B O 1
ATOM 1580 N N . LEU B 1 20 ? -9.938 -25.656 4.863 1 97.56 20 LEU B N 1
ATOM 1581 C CA . LEU B 1 20 ? -10.164 -24.219 4.941 1 97.56 20 LEU B CA 1
ATOM 1582 C C . LEU B 1 20 ? -11.586 -23.922 5.422 1 97.56 20 LEU B C 1
ATOM 1584 O O . LEU B 1 20 ? -11.797 -23 6.199 1 97.56 20 LEU B O 1
ATOM 1588 N N . ALA B 1 21 ? -12.508 -24.656 4.922 1 97.75 21 ALA B N 1
ATOM 1589 C CA . ALA B 1 21 ? -13.898 -24.516 5.332 1 97.75 21 ALA B CA 1
ATOM 1590 C C . ALA B 1 21 ? -14.055 -24.688 6.84 1 97.75 21 ALA B C 1
ATOM 1592 O O . ALA B 1 21 ? -14.703 -23.891 7.508 1 97.75 21 ALA B O 1
ATOM 1593 N N . GLU B 1 22 ? -13.453 -25.672 7.336 1 97.69 22 GLU B N 1
ATOM 1594 C CA . GLU B 1 22 ? -13.516 -25.969 8.766 1 97.69 22 GLU B CA 1
ATOM 1595 C C . GLU B 1 22 ? -12.875 -24.859 9.594 1 97.69 22 GLU B C 1
ATOM 1597 O O . GLU B 1 22 ? -13.469 -24.375 10.562 1 97.69 22 GLU B O 1
ATOM 1602 N N . LEU B 1 23 ? -11.742 -24.422 9.195 1 96.75 23 LEU B N 1
ATOM 1603 C CA . LEU B 1 23 ? -10.984 -23.422 9.945 1 96.75 23 LEU B CA 1
ATOM 1604 C C . LEU B 1 23 ? -11.672 -22.062 9.891 1 96.75 23 LEU B C 1
ATOM 1606 O O . LEU B 1 23 ? -11.594 -21.297 10.844 1 96.75 23 LEU B O 1
ATOM 1610 N N . SER B 1 24 ? -12.32 -21.797 8.797 1 96.94 24 SER B N 1
ATOM 1611 C CA . SER B 1 24 ? -12.945 -20.484 8.617 1 96.94 24 SER B CA 1
ATOM 1612 C C . SER B 1 24 ? -14.391 -20.5 9.102 1 96.94 24 SER B C 1
ATOM 1614 O O . SER B 1 24 ? -15 -19.438 9.258 1 96.94 24 SER B O 1
ATOM 1616 N N . GLY B 1 25 ? -14.961 -21.656 9.281 1 97.75 25 GLY B N 1
ATOM 1617 C CA . GLY B 1 25 ? -16.359 -21.766 9.656 1 97.75 25 GLY B CA 1
ATOM 1618 C C . GLY B 1 25 ? -17.312 -21.5 8.508 1 97.75 25 GLY B C 1
ATOM 1619 O O . GLY B 1 25 ? -18.453 -21.094 8.727 1 97.75 25 GLY B O 1
ATOM 1620 N N . ILE B 1 26 ? -16.875 -21.672 7.324 1 97.62 26 ILE B N 1
ATOM 1621 C CA . ILE B 1 26 ? -17.672 -21.453 6.117 1 97.62 26 ILE B CA 1
ATOM 1622 C C . ILE B 1 26 ? -17.922 -22.797 5.426 1 97.62 26 ILE B C 1
ATOM 1624 O O . ILE B 1 26 ? -17.078 -23.688 5.445 1 97.62 26 ILE B O 1
ATOM 1628 N N . ASN B 1 27 ? -19.062 -22.859 4.844 1 97.44 27 ASN B N 1
ATOM 1629 C CA . ASN B 1 27 ? -19.406 -24.062 4.102 1 97.44 27 ASN B CA 1
ATOM 1630 C C . ASN B 1 27 ? -18.438 -24.312 2.949 1 97.44 27 ASN B C 1
ATOM 1632 O O . ASN B 1 27 ? -18.047 -23.375 2.244 1 97.44 27 ASN B O 1
ATOM 1636 N N . VAL B 1 28 ? -18.094 -25.672 2.799 1 97.69 28 VAL B N 1
ATOM 1637 C CA . VAL B 1 28 ? -17.109 -26.047 1.785 1 97.69 28 VAL B CA 1
ATOM 1638 C C . VAL B 1 28 ? -17.641 -25.688 0.398 1 97.69 28 VAL B C 1
ATOM 1640 O O . VAL B 1 28 ? -16.875 -25.297 -0.484 1 97.69 28 VAL B O 1
ATOM 1643 N N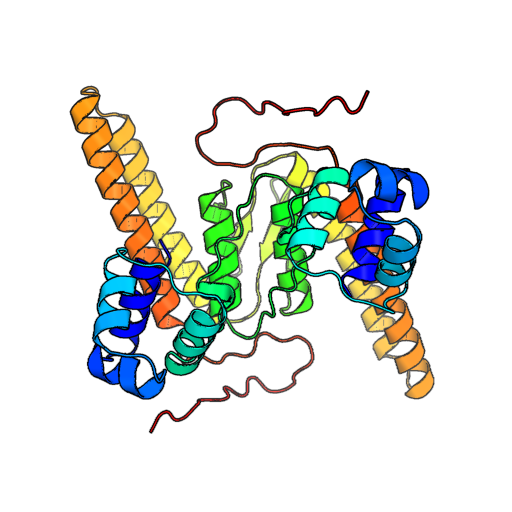 . GLY B 1 29 ? -18.875 -25.812 0.181 1 97.94 29 GLY B N 1
ATOM 1644 C CA . GLY B 1 29 ? -19.453 -25.406 -1.09 1 97.94 29 GLY B CA 1
ATOM 1645 C C . GLY B 1 29 ? -19.281 -23.938 -1.388 1 97.94 29 GLY B C 1
ATOM 1646 O O . GLY B 1 29 ? -19.016 -23.547 -2.531 1 97.94 29 GLY B O 1
ATOM 1647 N N . THR B 1 30 ? -19.406 -23.156 -0.378 1 97.56 30 THR B N 1
ATOM 1648 C CA . THR B 1 30 ? -19.203 -21.703 -0.5 1 97.56 30 THR B CA 1
ATOM 1649 C C . THR B 1 30 ? -17.75 -21.375 -0.806 1 97.56 30 THR B C 1
ATOM 1651 O O . THR B 1 30 ? -17.469 -20.531 -1.646 1 97.56 30 THR B O 1
ATOM 1654 N N . ILE B 1 31 ? -16.828 -22.078 -0.169 1 97.88 31 ILE B N 1
ATOM 1655 C CA . ILE B 1 31 ? -15.414 -21.906 -0.435 1 97.88 31 ILE B CA 1
ATOM 1656 C C . ILE B 1 31 ? -15.125 -22.188 -1.905 1 97.88 31 ILE B C 1
ATOM 1658 O O . ILE B 1 31 ? -14.414 -21.438 -2.568 1 97.88 31 ILE B O 1
ATOM 1662 N N . ARG B 1 32 ? -15.68 -23.25 -2.398 1 97.19 32 ARG B N 1
ATOM 1663 C CA . ARG B 1 32 ? -15.484 -23.625 -3.795 1 97.19 32 ARG B CA 1
ATOM 1664 C C . ARG B 1 32 ? -15.977 -22.531 -4.73 1 97.19 32 ARG B C 1
ATOM 1666 O O . ARG B 1 32 ? -15.297 -22.172 -5.699 1 97.19 32 ARG B O 1
ATOM 1673 N N . LYS B 1 33 ? -17.109 -22 -4.453 1 97.31 33 LYS B N 1
ATOM 1674 C CA . LYS B 1 33 ? -17.688 -20.938 -5.281 1 97.31 33 LYS B CA 1
ATOM 1675 C C . LYS B 1 33 ? -16.812 -19.688 -5.25 1 97.31 33 LYS B C 1
ATOM 1677 O O . LYS B 1 33 ? -16.672 -18.984 -6.262 1 97.31 33 LYS B O 1
ATOM 1682 N N . TYR B 1 34 ? -16.266 -19.391 -4.055 1 96.31 34 TYR B N 1
ATOM 1683 C CA . TYR B 1 34 ? -15.352 -18.25 -3.947 1 96.31 34 TYR B CA 1
ATOM 1684 C C . TYR B 1 34 ? -14.133 -18.453 -4.832 1 96.31 34 TYR B C 1
ATOM 1686 O O . TYR B 1 34 ? -13.781 -17.594 -5.637 1 96.31 34 TYR B O 1
ATOM 1694 N N . GLU B 1 35 ? -13.523 -19.672 -4.773 1 95.94 35 GLU B N 1
ATOM 1695 C CA . GLU B 1 35 ? -12.266 -19.938 -5.469 1 95.94 35 GLU B CA 1
ATOM 1696 C C . GLU B 1 35 ? -12.469 -19.984 -6.98 1 95.94 35 GLU B C 1
ATOM 1698 O O . GLU B 1 35 ? -11.555 -19.672 -7.742 1 95.94 35 GLU B O 1
ATOM 1703 N N . LEU B 1 36 ? -13.742 -20.281 -7.363 1 94.5 36 LEU B N 1
ATOM 1704 C CA . LEU B 1 36 ? -14.062 -20.391 -8.781 1 94.5 36 LEU B CA 1
ATOM 1705 C C . LEU B 1 36 ? -14.523 -19.047 -9.328 1 94.5 36 LEU B C 1
ATOM 1707 O O . LEU B 1 36 ? -14.734 -18.891 -10.539 1 94.5 36 LEU B O 1
ATOM 1711 N N . GLY B 1 37 ? -14.688 -18.141 -8.469 1 93.12 37 GLY B N 1
ATOM 1712 C CA . GLY B 1 37 ? -15.109 -16.828 -8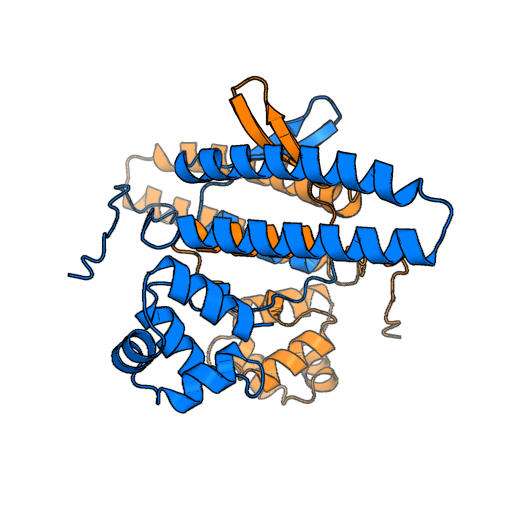.898 1 93.12 37 GLY B CA 1
ATOM 1713 C C . GLY B 1 37 ? -16.594 -16.719 -9.141 1 93.12 37 GLY B C 1
ATOM 1714 O O . GLY B 1 37 ? -17.078 -15.742 -9.719 1 93.12 37 GLY B O 1
ATOM 1715 N N . ILE B 1 38 ? -17.312 -17.688 -8.766 1 93.88 38 ILE B N 1
ATOM 1716 C CA . ILE B 1 38 ? -18.766 -17.703 -8.938 1 93.88 38 ILE B CA 1
ATOM 1717 C C . ILE B 1 38 ? -19.406 -16.688 -7.996 1 93.88 38 ILE B C 1
ATOM 1719 O O . ILE B 1 38 ? -20.375 -16.031 -8.359 1 93.88 38 ILE B O 1
ATOM 1723 N N . ARG B 1 39 ? -18.859 -16.547 -6.746 1 93 39 ARG B N 1
ATOM 1724 C CA . ARG B 1 39 ? -19.312 -15.617 -5.723 1 93 39 ARG B CA 1
ATOM 1725 C C . ARG B 1 39 ? -18.125 -14.898 -5.074 1 93 39 ARG B C 1
ATOM 1727 O O . ARG B 1 39 ? -17.078 -15.508 -4.848 1 93 39 ARG B O 1
ATOM 1734 N N . ASN B 1 40 ? -18.406 -13.688 -4.793 1 92.19 40 ASN B N 1
ATOM 1735 C CA . ASN B 1 40 ? -17.406 -12.961 -4.02 1 92.19 40 ASN B CA 1
ATOM 1736 C C . ASN B 1 40 ? -17.75 -12.953 -2.531 1 92.19 40 ASN B C 1
ATOM 1738 O O . ASN B 1 40 ? -18.891 -12.758 -2.154 1 92.19 40 ASN B O 1
ATOM 1742 N N . PRO B 1 41 ? -16.719 -13.18 -1.771 1 94 41 PRO B N 1
ATOM 1743 C CA . PRO B 1 41 ? -17 -13.156 -0.333 1 94 41 PRO B CA 1
ATOM 1744 C C . PRO B 1 41 ? -17.328 -11.758 0.18 1 94 41 PRO B C 1
ATOM 1746 O O . PRO B 1 41 ? -16.75 -10.773 -0.294 1 94 41 PRO B O 1
ATOM 1749 N N . LYS B 1 42 ? -18.234 -11.688 1.175 1 90 42 LYS B N 1
ATOM 1750 C CA . LYS B 1 42 ? -18.438 -10.461 1.932 1 90 42 LYS B CA 1
ATOM 1751 C C . LYS B 1 42 ? -17.266 -10.172 2.859 1 90 42 LYS B C 1
ATOM 1753 O O . LYS B 1 42 ? -16.469 -11.062 3.143 1 90 42 LYS B O 1
ATOM 1758 N N . PRO B 1 43 ? -17.203 -8.984 3.316 1 86 43 PRO B N 1
ATOM 1759 C CA . PRO B 1 43 ? -16.047 -8.609 4.145 1 86 43 PRO B CA 1
ATOM 1760 C C . PRO B 1 43 ? -15.891 -9.5 5.371 1 86 43 PRO B C 1
ATOM 1762 O O . PRO B 1 43 ? -14.766 -9.891 5.715 1 86 43 PRO B O 1
ATOM 1765 N N . ASP B 1 44 ? -16.969 -9.836 5.938 1 89.94 44 ASP B N 1
ATOM 1766 C CA . ASP B 1 44 ? -16.891 -10.672 7.133 1 89.94 44 ASP B CA 1
ATOM 1767 C C . ASP B 1 44 ? -16.375 -12.07 6.789 1 89.94 44 ASP B C 1
ATOM 1769 O O . ASP B 1 44 ? -15.594 -12.648 7.539 1 89.94 44 ASP B O 1
ATOM 1773 N N . GLN B 1 45 ? -16.828 -12.609 5.695 1 94.81 45 GLN B N 1
ATOM 1774 C CA . GLN B 1 45 ? -16.375 -13.922 5.242 1 94.81 45 GLN B CA 1
ATOM 1775 C C . GLN B 1 45 ? -14.906 -13.891 4.852 1 94.81 45 GLN B C 1
ATOM 1777 O O . GLN B 1 45 ? -14.172 -14.844 5.121 1 94.81 45 GLN B O 1
ATOM 1782 N N . LEU B 1 46 ? -14.531 -12.781 4.289 1 93.31 46 LEU B N 1
ATOM 1783 C CA . LEU B 1 46 ? -13.133 -12.633 3.885 1 93.31 46 LEU B CA 1
ATOM 1784 C C . LEU B 1 46 ? -12.219 -12.57 5.102 1 93.31 46 LEU B C 1
ATOM 1786 O O . LEU B 1 46 ? -11.117 -13.117 5.086 1 93.31 46 LEU B O 1
ATOM 1790 N N . GLU B 1 47 ? -12.719 -11.938 6.09 1 89.81 47 GLU B N 1
ATOM 1791 C CA . GLU B 1 47 ? -11.969 -11.875 7.34 1 89.81 47 GLU B CA 1
ATOM 1792 C C . GLU B 1 47 ? -11.773 -13.266 7.938 1 89.81 47 GLU B C 1
ATOM 1794 O O . GLU B 1 47 ? -10.695 -13.586 8.445 1 89.81 47 GLU B O 1
ATOM 1799 N N . LYS B 1 48 ? -12.781 -14.023 7.891 1 95.06 48 LYS B N 1
ATOM 1800 C CA . LYS B 1 48 ? -12.695 -15.391 8.398 1 95.06 48 LYS B CA 1
ATOM 1801 C C . LYS B 1 48 ? -11.672 -16.203 7.613 1 95.06 48 LYS B C 1
ATOM 1803 O O . LYS B 1 48 ? -10.883 -16.953 8.203 1 95.06 48 LYS B O 1
ATOM 1808 N N . ILE B 1 49 ? -11.688 -16.016 6.375 1 95.12 49 ILE B N 1
ATOM 1809 C CA . ILE B 1 49 ? -10.766 -16.734 5.504 1 95.12 49 ILE B CA 1
ATOM 1810 C C . ILE B 1 49 ? -9.336 -16.281 5.785 1 95.12 49 ILE B C 1
ATOM 1812 O O . ILE B 1 49 ? -8.438 -17.109 5.926 1 95.12 49 ILE B O 1
ATOM 1816 N N . ALA B 1 50 ? -9.164 -15.023 5.891 1 88.38 50 ALA B N 1
ATOM 1817 C CA . ALA B 1 50 ? -7.836 -14.484 6.168 1 88.38 50 ALA B CA 1
ATOM 1818 C C . ALA B 1 50 ? -7.285 -15.023 7.484 1 88.38 50 ALA B C 1
ATOM 1820 O O . ALA B 1 50 ? -6.133 -15.453 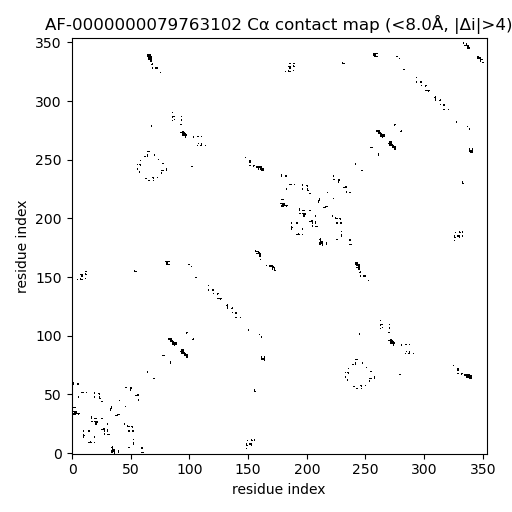7.551 1 88.38 50 ALA B O 1
ATOM 1821 N N . THR B 1 51 ? -8.141 -15.062 8.461 1 87.56 51 THR B N 1
ATOM 1822 C CA . THR B 1 51 ? -7.746 -15.555 9.781 1 87.56 51 THR B CA 1
ATOM 1823 C C . THR B 1 51 ? -7.375 -17.031 9.711 1 87.56 51 THR B C 1
ATOM 1825 O O . THR B 1 51 ? -6.352 -17.438 10.258 1 87.56 51 THR B O 1
ATOM 1828 N N . ALA B 1 52 ? -8.156 -17.75 9.031 1 92 52 ALA B N 1
ATOM 1829 C CA . ALA B 1 52 ? -7.902 -19.188 8.891 1 92 52 ALA B CA 1
ATOM 1830 C C . ALA B 1 52 ? -6.566 -19.438 8.195 1 92 52 ALA B C 1
ATOM 1832 O O . ALA B 1 52 ? -5.879 -20.422 8.492 1 92 52 ALA B O 1
ATOM 1833 N N . LEU B 1 53 ? -6.219 -18.562 7.32 1 89.25 53 LEU B N 1
ATOM 1834 C CA . LEU B 1 53 ? -5 -18.719 6.531 1 89.25 53 LEU B CA 1
ATOM 1835 C C . LEU B 1 53 ? -3.809 -18.078 7.238 1 89.25 53 LEU B C 1
ATOM 1837 O O . LEU B 1 53 ? -2.67 -18.203 6.781 1 89.25 53 LEU B O 1
ATOM 1841 N N . GLY B 1 54 ? -4.094 -17.375 8.32 1 81.44 54 GLY B N 1
ATOM 1842 C CA . GLY B 1 54 ? -3.037 -16.703 9.047 1 81.44 54 GLY B CA 1
ATOM 1843 C C . GLY B 1 54 ? -2.533 -15.453 8.344 1 81.44 54 GLY B C 1
ATOM 1844 O O . GLY B 1 54 ? -1.339 -15.148 8.383 1 81.44 54 GLY B O 1
ATOM 1845 N N . LEU B 1 55 ? -3.42 -14.867 7.629 1 82.81 55 LEU B N 1
ATOM 1846 C CA . LEU B 1 55 ? -3.068 -13.672 6.867 1 82.81 55 LEU B CA 1
ATOM 1847 C C . LEU B 1 55 ? -3.891 -12.477 7.32 1 82.81 55 LEU B C 1
ATOM 1849 O O . LEU B 1 55 ? -4.926 -12.641 7.973 1 82.81 55 LEU B O 1
ATOM 1853 N N . ASN B 1 56 ? -3.307 -11.336 7.027 1 78.62 56 ASN B N 1
ATOM 1854 C CA . ASN B 1 56 ? -4.113 -10.125 7.141 1 78.62 56 ASN B CA 1
ATOM 1855 C C . ASN B 1 56 ? -5.082 -9.977 5.973 1 78.62 56 ASN B C 1
ATOM 1857 O O . ASN B 1 56 ? -4.723 -10.258 4.824 1 78.62 56 ASN B O 1
ATOM 1861 N N . VAL B 1 57 ? -6.281 -9.547 6.23 1 83.88 57 VAL B N 1
ATOM 1862 C CA . VAL B 1 57 ? -7.328 -9.461 5.219 1 83.88 57 VAL B CA 1
ATOM 1863 C C . VAL B 1 57 ? -6.898 -8.5 4.109 1 83.88 57 VAL B C 1
ATOM 1865 O O . VAL B 1 57 ? -7.371 -8.602 2.975 1 83.88 57 VAL B O 1
ATOM 1868 N N . SER B 1 58 ? -5.973 -7.66 4.348 1 76.69 58 SER B N 1
ATOM 1869 C CA . SER B 1 58 ? -5.539 -6.645 3.395 1 76.69 58 SER B CA 1
ATOM 1870 C C . SER B 1 58 ? -4.895 -7.281 2.166 1 76.69 58 SER B C 1
ATOM 1872 O O . SER B 1 58 ? -4.848 -6.668 1.098 1 76.69 58 SER B O 1
ATOM 1874 N N . VAL B 1 59 ? -4.465 -8.531 2.297 1 79.62 59 VAL B N 1
ATOM 1875 C CA . VAL B 1 59 ? -3.791 -9.203 1.188 1 79.62 59 VAL B CA 1
ATOM 1876 C C . VAL B 1 59 ? -4.793 -9.5 0.076 1 79.62 59 VAL B C 1
ATOM 1878 O O . VAL B 1 59 ? -4.406 -9.734 -1.07 1 79.62 59 VAL B O 1
ATOM 1881 N N . PHE B 1 60 ? -6.074 -9.453 0.45 1 83.25 60 PHE B N 1
ATOM 1882 C CA . PHE B 1 60 ? -7.113 -9.773 -0.526 1 83.25 60 PHE B CA 1
ATOM 1883 C C . PHE B 1 60 ? -7.691 -8.492 -1.129 1 83.25 60 PHE B C 1
ATOM 1885 O O . PHE B 1 60 ? -8.516 -8.555 -2.047 1 83.25 60 PHE B O 1
ATOM 1892 N N . LEU B 1 61 ? -7.316 -7.414 -0.586 1 76.12 61 LEU B N 1
ATOM 1893 C CA . LEU B 1 61 ? -7.918 -6.156 -1.015 1 76.12 61 LEU B CA 1
ATOM 1894 C C . LEU B 1 61 ? -7.227 -5.625 -2.266 1 76.12 61 LEU B C 1
ATOM 1896 O O . LEU B 1 61 ? -6.023 -5.816 -2.445 1 76.12 61 LEU B O 1
ATOM 1900 N N . ASP B 1 62 ? -8.102 -5.156 -3.139 1 70.56 62 ASP B N 1
ATOM 1901 C CA . ASP B 1 62 ? -7.598 -4.422 -4.293 1 70.56 62 ASP B CA 1
ATOM 1902 C C . ASP B 1 62 ? -7.504 -2.928 -3.996 1 70.56 62 ASP B C 1
ATOM 1904 O O . ASP B 1 62 ? -8.508 -2.283 -3.701 1 70.56 62 ASP B O 1
ATOM 1908 N N . PHE B 1 63 ? -6.328 -2.305 -3.936 1 70.12 63 PHE B N 1
ATOM 1909 C CA . PHE B 1 63 ? -6.113 -0.918 -3.539 1 70.12 63 PHE B CA 1
ATOM 1910 C C . PHE B 1 63 ? -6.363 0.025 -4.707 1 70.12 63 PHE B C 1
ATOM 1912 O O . PHE B 1 63 ? -6.457 1.241 -4.523 1 70.12 63 PHE B O 1
ATOM 1919 N N . ASN B 1 64 ? -6.918 -0.323 -5.77 1 74.44 64 ASN B N 1
ATOM 1920 C CA . ASN B 1 64 ? -7.176 0.504 -6.941 1 74.44 64 ASN B CA 1
ATOM 1921 C C . ASN B 1 64 ? -6.262 1.725 -6.98 1 74.44 64 ASN B C 1
ATOM 1923 O O . ASN B 1 64 ? -6.703 2.846 -6.727 1 74.44 64 ASN B O 1
ATOM 1927 N N . ILE B 1 65 ? -5.055 1.692 -7.379 1 81.5 65 ILE B N 1
ATOM 1928 C CA . ILE B 1 65 ? -4.055 2.75 -7.449 1 81.5 65 ILE B CA 1
ATOM 1929 C C . ILE B 1 65 ? -4.172 3.486 -8.781 1 81.5 65 ILE B C 1
ATOM 1931 O O . ILE B 1 65 ? -3.957 2.896 -9.844 1 81.5 65 ILE B O 1
ATOM 1935 N N . GLU B 1 66 ? -4.586 4.812 -8.711 1 78.06 66 GLU B N 1
ATOM 1936 C CA . GLU B 1 66 ? -4.816 5.566 -9.945 1 78.06 66 GLU B CA 1
ATOM 1937 C C . GLU B 1 66 ? -4.008 6.863 -9.953 1 78.06 66 GLU B C 1
ATOM 1939 O O . GLU B 1 66 ? -3.779 7.445 -11.016 1 78.06 66 GLU B O 1
ATOM 1944 N N . THR B 1 67 ? -3.57 7.301 -8.828 1 80.88 67 THR B N 1
ATOM 1945 C CA . THR B 1 67 ? -2.887 8.586 -8.734 1 80.88 67 THR B CA 1
ATOM 1946 C C . THR B 1 67 ? -1.582 8.453 -7.953 1 80.88 67 THR B C 1
ATOM 1948 O O . THR B 1 67 ? -1.359 7.445 -7.277 1 80.88 67 THR B O 1
ATOM 1951 N N . VAL B 1 68 ? -0.806 9.516 -8.07 1 84.75 68 VAL B N 1
ATOM 1952 C CA . VAL B 1 68 ? 0.425 9.586 -7.289 1 84.75 68 VAL B CA 1
ATOM 1953 C C . VAL B 1 68 ? 0.091 9.578 -5.801 1 84.75 68 VAL B C 1
ATOM 1955 O O . VAL B 1 68 ? 0.801 8.961 -5.004 1 84.75 68 VAL B O 1
ATOM 1958 N N . GLY B 1 69 ? -0.987 10.188 -5.512 1 83.19 69 GLY B N 1
ATOM 1959 C CA . GLY B 1 69 ? -1.435 10.227 -4.129 1 83.19 69 GLY B CA 1
ATOM 1960 C C . GLY B 1 69 ? -1.73 8.852 -3.562 1 83.19 69 GLY B C 1
ATOM 1961 O O . GLY B 1 69 ? -1.464 8.586 -2.389 1 83.19 69 GLY B O 1
ATOM 1962 N N . ASP B 1 70 ? -2.205 8.023 -4.375 1 84.31 70 ASP B N 1
ATOM 1963 C CA . ASP B 1 70 ? -2.49 6.664 -3.934 1 84.31 70 ASP B CA 1
ATOM 1964 C C . ASP B 1 70 ? -1.205 5.918 -3.576 1 84.31 70 ASP B C 1
ATOM 1966 O O . ASP B 1 70 ? -1.146 5.223 -2.561 1 84.31 70 ASP B O 1
ATOM 1970 N N . VAL B 1 71 ? -0.257 6.102 -4.418 1 89.56 71 VAL B N 1
ATOM 1971 C CA . VAL B 1 71 ? 1.024 5.441 -4.188 1 89.56 71 VAL B CA 1
ATOM 1972 C C . VAL B 1 71 ? 1.659 5.98 -2.908 1 89.56 71 VAL B C 1
ATOM 1974 O O . VAL B 1 71 ? 2.113 5.207 -2.061 1 89.56 71 VAL B O 1
ATOM 1977 N N . LEU B 1 72 ? 1.659 7.281 -2.756 1 89.56 72 LEU B N 1
ATOM 1978 C CA . LEU B 1 72 ? 2.258 7.922 -1.591 1 89.56 72 LEU B CA 1
ATOM 1979 C C . LEU B 1 72 ? 1.572 7.465 -0.307 1 89.56 72 LEU B C 1
ATOM 1981 O O . LEU B 1 72 ? 2.236 7.211 0.7 1 89.56 72 LEU B O 1
ATOM 1985 N N . SER B 1 73 ? 0.305 7.387 -0.381 1 87.06 73 SER B N 1
ATOM 1986 C CA . SER B 1 73 ? -0.451 6.953 0.789 1 87.06 73 SER B CA 1
ATOM 1987 C C . SER B 1 73 ? -0.019 5.559 1.237 1 87.06 73 SER B C 1
ATOM 1989 O O . SER B 1 73 ? 0.11 5.301 2.436 1 87.06 73 SER B O 1
ATOM 1991 N N . LEU B 1 74 ? 0.154 4.684 0.294 1 89.38 74 LEU B N 1
ATOM 1992 C CA . LEU B 1 74 ? 0.592 3.326 0.605 1 89.38 74 LEU B CA 1
ATOM 1993 C C . LEU B 1 74 ? 2.01 3.33 1.169 1 89.38 74 LEU B C 1
ATOM 1995 O O . LEU B 1 74 ? 2.283 2.67 2.174 1 89.38 74 LEU B O 1
ATOM 1999 N N . LEU B 1 75 ? 2.854 4.094 0.587 1 92.81 75 LEU B N 1
ATOM 2000 C CA . LEU B 1 75 ? 4.242 4.145 1.034 1 92.81 75 LEU B CA 1
ATOM 2001 C C . LEU B 1 75 ? 4.344 4.77 2.422 1 92.81 75 LEU B C 1
ATOM 2003 O O . LEU B 1 75 ? 5.168 4.348 3.236 1 92.81 75 LEU B O 1
ATOM 2007 N N . PHE B 1 76 ? 3.521 5.773 2.674 1 90.75 76 PHE B N 1
ATOM 2008 C CA . PHE B 1 76 ? 3.49 6.367 4.004 1 90.75 76 PHE B CA 1
ATOM 2009 C C . PHE B 1 76 ? 3.035 5.352 5.043 1 90.75 76 PHE B C 1
ATOM 2011 O O . PHE B 1 76 ? 3.586 5.293 6.145 1 90.75 76 PHE B O 1
ATOM 2018 N N . SER B 1 77 ? 2.053 4.582 4.668 1 87.62 77 SER B N 1
ATOM 2019 C CA . SER B 1 77 ? 1.572 3.549 5.578 1 87.62 77 SER B CA 1
ATOM 2020 C C . SER B 1 77 ? 2.66 2.521 5.871 1 87.62 77 SER B C 1
ATOM 2022 O O . SER B 1 77 ? 2.814 2.08 7.012 1 87.62 77 SER B O 1
ATOM 2024 N N . ILE B 1 78 ? 3.322 2.156 4.887 1 91.06 78 ILE B N 1
ATOM 2025 C CA . ILE B 1 78 ? 4.438 1.233 5.066 1 91.06 78 ILE B CA 1
ATOM 2026 C C . ILE B 1 78 ? 5.48 1.854 5.996 1 91.06 78 ILE B C 1
ATOM 2028 O O . ILE B 1 78 ? 5.918 1.221 6.957 1 91.06 78 ILE B O 1
ATOM 2032 N N . ASP B 1 79 ? 5.789 3.141 5.746 1 91.69 79 ASP B N 1
ATOM 2033 C CA . ASP B 1 79 ? 6.801 3.844 6.531 1 91.69 79 ASP B CA 1
ATOM 2034 C C . ASP B 1 79 ? 6.398 3.926 8 1 91.69 79 ASP B C 1
ATOM 2036 O O . ASP B 1 79 ? 7.258 3.928 8.883 1 91.69 79 ASP B O 1
ATOM 2040 N N . ASP B 1 80 ? 5.129 3.977 8.242 1 86.25 80 ASP B N 1
ATOM 2041 C CA . ASP B 1 80 ? 4.625 4.055 9.609 1 86.25 80 ASP B CA 1
ATOM 2042 C C . ASP B 1 80 ? 4.852 2.738 10.352 1 86.25 80 ASP B C 1
ATOM 2044 O O . ASP B 1 80 ? 4.945 2.723 11.586 1 86.25 80 ASP B O 1
ATOM 2048 N N . SER B 1 81 ? 4.961 1.682 9.602 1 84.81 81 SER B N 1
ATOM 2049 C CA . SER B 1 81 ? 4.973 0.368 10.234 1 84.81 81 SER B CA 1
ATOM 2050 C C . SER B 1 81 ? 6.359 -0.266 10.164 1 84.81 81 SER B C 1
ATOM 2052 O O . SER B 1 81 ? 6.719 -1.075 11.023 1 84.81 81 SER B O 1
ATOM 2054 N N . VAL B 1 82 ? 7.055 0.007 9.125 1 87.69 82 VAL B N 1
ATOM 2055 C CA . VAL B 1 82 ? 8.367 -0.585 8.914 1 87.69 82 VAL B CA 1
ATOM 2056 C C . VAL B 1 82 ? 9.391 0.512 8.617 1 87.69 82 VAL B C 1
ATOM 2058 O O . VAL B 1 82 ? 9.031 1.592 8.148 1 87.69 82 VAL B O 1
ATOM 2061 N N . ASN B 1 83 ? 10.602 0.228 9.016 1 85.25 83 ASN B N 1
ATOM 2062 C CA . ASN B 1 83 ? 11.641 1.202 8.711 1 85.25 83 ASN B CA 1
ATOM 2063 C C . ASN B 1 83 ? 11.938 1.265 7.219 1 85.25 83 ASN B C 1
ATOM 2065 O O . ASN B 1 83 ? 12.453 0.303 6.641 1 85.25 83 ASN B O 1
ATOM 2069 N N . LEU B 1 84 ? 11.562 2.299 6.625 1 92.56 84 LEU B N 1
ATOM 2070 C CA . LEU B 1 84 ? 11.805 2.607 5.223 1 92.56 84 LEU B CA 1
ATOM 2071 C C . LEU B 1 84 ? 12.812 3.742 5.078 1 92.56 84 LEU B C 1
ATOM 2073 O O . LEU B 1 84 ? 12.664 4.793 5.707 1 92.56 84 LEU B O 1
ATOM 2077 N N . SER B 1 85 ? 13.867 3.502 4.344 1 93.25 85 SER B N 1
ATOM 2078 C CA . SER B 1 85 ? 14.898 4.512 4.113 1 93.25 85 SER B CA 1
ATOM 2079 C C . SER B 1 85 ? 14.812 5.074 2.699 1 93.25 85 SER B C 1
ATOM 2081 O O . SER B 1 85 ? 14.492 4.348 1.756 1 93.25 85 SER B O 1
ATOM 2083 N N . LEU B 1 86 ? 15.031 6.348 2.631 1 95.94 86 LEU B N 1
ATOM 2084 C CA . LEU B 1 86 ? 15.133 7.016 1.339 1 95.94 86 LEU B CA 1
ATOM 2085 C C . LEU B 1 86 ? 16.531 7.602 1.141 1 95.94 86 LEU B C 1
ATOM 2087 O O . LEU B 1 86 ? 17.109 8.141 2.08 1 95.94 86 LEU B O 1
ATOM 2091 N N . ALA B 1 87 ? 17.047 7.473 -0.07 1 93.94 87 ALA B N 1
ATOM 2092 C CA . ALA B 1 87 ? 18.359 8.039 -0.375 1 93.94 87 ALA B CA 1
ATOM 2093 C C . ALA B 1 87 ? 18.438 8.461 -1.839 1 93.94 87 ALA B C 1
ATOM 2095 O O . ALA B 1 87 ? 17.828 7.836 -2.709 1 93.94 87 ALA B O 1
ATOM 2096 N N . GLU B 1 88 ? 19.156 9.508 -2.039 1 92.69 88 GLU B N 1
ATOM 2097 C CA . GLU B 1 88 ? 19.406 9.945 -3.41 1 92.69 88 GLU B CA 1
ATOM 2098 C C . GLU B 1 88 ? 20.5 9.094 -4.066 1 92.69 88 GLU B C 1
ATOM 2100 O O . GLU B 1 88 ? 21.516 8.781 -3.438 1 92.69 88 GLU B O 1
ATOM 2105 N N . THR B 1 89 ? 20.172 8.742 -5.262 1 88 89 THR B N 1
ATOM 2106 C CA . THR B 1 89 ? 21.125 7.945 -6.031 1 88 89 THR B CA 1
ATOM 2107 C C . THR B 1 89 ? 22.047 8.844 -6.852 1 88 89 THR B C 1
ATOM 2109 O O . THR B 1 89 ? 21.781 10.039 -7 1 88 89 THR B O 1
ATOM 2112 N N . PRO B 1 90 ? 23.141 8.258 -7.359 1 84.06 90 PRO B N 1
ATOM 2113 C CA . PRO B 1 90 ? 24.047 9.039 -8.195 1 84.06 90 PRO B CA 1
ATOM 2114 C C . PRO B 1 90 ? 23.359 9.602 -9.445 1 84.06 90 PRO B C 1
ATOM 2116 O O . PRO B 1 90 ? 23.75 10.664 -9.938 1 84.06 90 PRO B O 1
ATOM 2119 N N . ASP B 1 91 ? 22.344 8.992 -9.977 1 86.81 91 ASP B N 1
ATOM 2120 C CA . ASP B 1 91 ? 21.609 9.445 -11.156 1 86.81 91 ASP B CA 1
ATOM 2121 C C . ASP B 1 91 ? 20.531 10.453 -10.773 1 86.81 91 ASP B C 1
ATOM 2123 O O . ASP B 1 91 ? 19.609 10.695 -11.547 1 86.81 91 ASP B O 1
ATOM 2127 N N . GLN B 1 92 ? 20.562 10.992 -9.547 1 89.56 92 GLN B N 1
ATOM 2128 C CA . GLN B 1 92 ? 19.703 12.055 -9.047 1 89.56 92 GLN B CA 1
ATOM 2129 C C . GLN B 1 92 ? 18.266 11.57 -8.891 1 89.56 92 GLN B C 1
ATOM 2131 O O . GLN B 1 92 ? 17.328 12.297 -9.203 1 89.56 92 GLN B O 1
ATOM 2136 N N . LYS B 1 93 ? 18.156 10.297 -8.625 1 93.19 93 LYS B N 1
ATOM 2137 C CA . LYS B 1 93 ? 16.859 9.734 -8.258 1 93.19 93 LYS B CA 1
ATOM 2138 C C . LYS B 1 93 ? 16.828 9.328 -6.789 1 93.19 93 LYS B C 1
ATOM 2140 O O . LYS B 1 93 ? 17.875 9.141 -6.172 1 93.19 93 LYS B O 1
ATOM 2145 N N . VAL B 1 94 ? 15.617 9.391 -6.305 1 96.31 94 VAL B N 1
ATOM 2146 C CA . VAL B 1 94 ? 15.461 8.922 -4.934 1 96.31 94 VAL B CA 1
ATOM 2147 C C . VAL B 1 94 ? 15.023 7.453 -4.934 1 96.31 94 VAL B C 1
ATOM 2149 O O . VAL B 1 94 ? 14.086 7.078 -5.637 1 96.31 94 VAL B O 1
ATOM 2152 N N . SER B 1 95 ? 15.766 6.609 -4.215 1 96.44 95 SER B N 1
ATOM 2153 C CA . SER B 1 95 ? 15.445 5.191 -4.086 1 96.44 95 SER B CA 1
ATOM 2154 C C . SER B 1 95 ? 14.945 4.863 -2.68 1 96.44 95 SER B C 1
ATOM 2156 O O . SER B 1 95 ? 15.227 5.602 -1.73 1 96.44 95 SER B O 1
ATOM 2158 N N . LEU B 1 96 ? 14.133 3.869 -2.631 1 96.94 96 LEU B N 1
ATOM 2159 C CA . LEU B 1 96 ? 13.617 3.346 -1.37 1 96.94 96 LEU B CA 1
ATOM 2160 C C . LEU B 1 96 ? 14.273 2.014 -1.025 1 96.94 96 LEU B C 1
ATOM 2162 O O . LEU B 1 96 ? 14.477 1.17 -1.902 1 96.94 96 LEU B O 1
ATOM 2166 N N . THR B 1 97 ? 14.633 1.86 0.26 1 94.94 97 THR B N 1
ATOM 2167 C CA . THR B 1 97 ? 15.258 0.621 0.706 1 94.94 97 THR B CA 1
ATOM 2168 C C . THR B 1 97 ? 14.703 0.192 2.062 1 94.94 97 THR B C 1
ATOM 2170 O O . THR B 1 97 ? 14.391 1.036 2.906 1 94.94 97 THR B O 1
ATOM 2173 N N . PHE B 1 98 ? 14.547 -1.108 2.189 1 92.38 98 PHE B N 1
ATOM 2174 C CA . PHE B 1 98 ? 14.133 -1.715 3.449 1 92.38 98 PHE B CA 1
ATOM 2175 C C . PHE B 1 98 ? 15.281 -2.473 4.094 1 92.38 98 PHE B C 1
ATOM 2177 O O . PHE B 1 98 ? 16.062 -3.143 3.402 1 92.38 98 PHE B O 1
ATOM 2184 N N . GLU B 1 99 ? 15.367 -2.371 5.434 1 86.62 99 GLU B N 1
ATOM 2185 C CA . GLU B 1 99 ? 16.5 -2.996 6.117 1 86.62 99 GLU B CA 1
ATOM 2186 C C . GLU B 1 99 ? 16.156 -4.422 6.543 1 86.62 99 GLU B C 1
ATOM 2188 O O . GLU B 1 99 ? 17.062 -5.215 6.828 1 86.62 99 GLU B O 1
ATOM 2193 N N . ASN B 1 100 ? 14.953 -4.75 6.621 1 87 100 ASN B N 1
ATOM 2194 C CA . ASN B 1 100 ? 14.539 -6.078 7.062 1 87 100 ASN B CA 1
ATOM 2195 C C . ASN B 1 100 ? 15.117 -7.172 6.164 1 87 100 ASN B C 1
ATOM 2197 O O . ASN B 1 100 ? 14.867 -7.18 4.957 1 87 100 ASN B O 1
ATOM 2201 N N . PRO B 1 101 ? 15.875 -8.117 6.77 1 87.38 101 PRO B N 1
ATOM 2202 C CA . PRO B 1 101 ? 16.562 -9.117 5.949 1 87.38 101 PRO B CA 1
ATOM 2203 C C . PRO B 1 101 ? 15.609 -10.023 5.18 1 87.38 101 PRO B C 1
ATOM 2205 O O . PRO B 1 101 ? 15.906 -10.422 4.051 1 87.38 101 PRO B O 1
ATOM 2208 N N . THR B 1 102 ? 14.492 -10.359 5.793 1 86.69 102 THR B N 1
ATOM 2209 C CA . THR B 1 102 ? 13.508 -11.203 5.113 1 86.69 102 THR B CA 1
ATOM 2210 C C . THR B 1 102 ? 12.953 -10.492 3.883 1 86.69 102 THR B C 1
ATOM 2212 O O . THR B 1 102 ? 12.828 -11.094 2.814 1 86.69 102 THR B O 1
ATOM 2215 N N . MET B 1 103 ? 12.703 -9.281 3.994 1 89.25 103 MET B N 1
ATOM 2216 C CA . MET B 1 103 ? 12.227 -8.484 2.871 1 89.25 103 MET B CA 1
ATOM 2217 C C . MET B 1 103 ? 13.281 -8.391 1.776 1 89.25 103 MET B C 1
ATOM 2219 O O . MET B 1 103 ? 12.969 -8.508 0.591 1 89.25 103 MET B O 1
ATOM 2223 N N . GLN B 1 104 ? 14.5 -8.195 2.221 1 92.62 104 GLN B N 1
ATOM 2224 C CA . GLN B 1 104 ? 15.586 -8.07 1.253 1 92.62 104 GLN B CA 1
ATOM 2225 C C . GLN B 1 104 ? 15.75 -9.352 0.447 1 92.62 104 GLN B C 1
ATOM 2227 O O . GLN B 1 104 ? 16 -9.305 -0.758 1 92.62 104 GLN B O 1
ATOM 2232 N N . ASP B 1 105 ? 15.562 -10.469 1.095 1 91.75 105 ASP B N 1
ATOM 2233 C CA . ASP B 1 105 ? 15.617 -11.742 0.385 1 91.75 105 ASP B CA 1
ATOM 2234 C C . ASP B 1 105 ? 14.516 -11.836 -0.668 1 91.75 105 ASP B C 1
ATOM 2236 O O . ASP B 1 105 ? 14.766 -12.258 -1.799 1 91.75 105 ASP B O 1
ATOM 2240 N N . LEU B 1 106 ? 13.391 -11.398 -0.325 1 91.81 106 LEU B N 1
ATOM 2241 C CA . LEU B 1 106 ? 12.25 -11.438 -1.24 1 91.81 106 LEU B CA 1
ATOM 2242 C C . LEU B 1 106 ? 12.438 -10.445 -2.381 1 91.81 106 LEU B C 1
ATOM 2244 O O . LEU B 1 106 ? 12.102 -10.742 -3.529 1 91.81 106 LEU B O 1
ATOM 2248 N N . PHE B 1 107 ? 12.98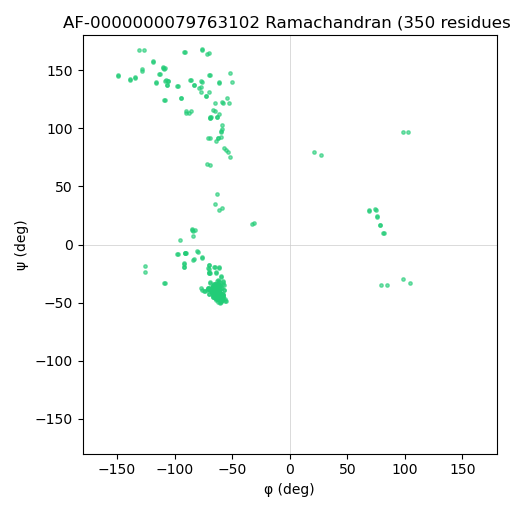4 -9.32 -2.078 1 95.38 107 PHE B N 1
ATOM 2249 C CA . PHE B 1 107 ? 13.234 -8.305 -3.1 1 95.38 107 PHE B CA 1
ATOM 2250 C C . PHE B 1 107 ? 14.281 -8.789 -4.094 1 95.38 107 PHE B C 1
ATOM 2252 O O . PHE B 1 107 ? 14.195 -8.492 -5.285 1 95.38 107 PHE B O 1
ATOM 2259 N N . ARG B 1 108 ? 15.258 -9.484 -3.584 1 95.5 108 ARG B N 1
ATOM 2260 C CA . ARG B 1 108 ? 16.266 -10.047 -4.48 1 95.5 108 ARG B CA 1
ATOM 2261 C C . ARG B 1 108 ? 15.633 -11.008 -5.477 1 95.5 108 ARG B C 1
ATOM 2263 O O . ARG B 1 108 ? 15.93 -10.961 -6.672 1 95.5 108 ARG B O 1
ATOM 2270 N N . LYS B 1 109 ? 14.758 -11.852 -5.035 1 94.81 109 LYS B N 1
ATOM 2271 C CA . LYS B 1 109 ? 14.047 -12.781 -5.906 1 94.81 109 LYS B CA 1
ATOM 2272 C C . LYS B 1 109 ? 13.133 -12.031 -6.879 1 94.81 109 LYS B C 1
ATOM 2274 O O . LYS B 1 109 ? 13.047 -12.391 -8.055 1 94.81 109 LYS B O 1
ATOM 2279 N N . TRP B 1 110 ? 12.492 -11.023 -6.379 1 96 110 TRP B N 1
ATOM 2280 C CA . TRP B 1 110 ? 11.617 -10.203 -7.207 1 96 110 TRP B CA 1
ATOM 2281 C C . TRP B 1 110 ? 12.406 -9.492 -8.305 1 96 110 TRP B C 1
ATOM 2283 O O . TRP B 1 110 ? 11.977 -9.445 -9.461 1 96 110 TRP B O 1
ATOM 2293 N N . CYS B 1 111 ? 13.523 -8.984 -7.926 1 96.75 111 CYS B N 1
ATOM 2294 C CA . CYS B 1 111 ? 14.406 -8.312 -8.875 1 96.75 111 CYS B CA 1
ATOM 2295 C C . CYS B 1 111 ? 14.836 -9.258 -9.992 1 96.75 111 CYS B C 1
ATOM 2297 O O . CYS B 1 111 ? 14.766 -8.906 -11.164 1 96.75 111 CYS B O 1
ATOM 2299 N N . GLN B 1 112 ? 15.203 -10.469 -9.609 1 95.69 112 GLN B N 1
ATOM 2300 C CA . GLN B 1 112 ? 15.594 -11.477 -10.586 1 95.69 112 GLN B CA 1
ATOM 2301 C C . GLN B 1 112 ? 14.445 -11.812 -11.531 1 95.69 112 GLN B C 1
ATOM 2303 O O . GLN B 1 112 ? 14.625 -11.867 -12.75 1 95.69 112 GLN B O 1
ATOM 2308 N N . PHE B 1 113 ? 13.359 -12.008 -10.992 1 96.5 113 PHE B N 1
ATOM 2309 C CA . PHE B 1 113 ? 12.18 -12.328 -11.797 1 96.5 113 PHE B CA 1
ATOM 2310 C C . PHE B 1 113 ? 11.875 -11.195 -12.773 1 96.5 113 PHE B C 1
ATOM 2312 O O . PHE B 1 113 ? 11.625 -11.445 -13.953 1 96.5 113 PHE B O 1
ATOM 2319 N N . LYS B 1 114 ? 11.812 -9.969 -12.289 1 95.19 114 LYS B N 1
ATOM 2320 C CA . LYS B 1 114 ? 11.469 -8.812 -13.117 1 95.19 114 LYS B CA 1
ATOM 2321 C C . LYS B 1 114 ? 12.453 -8.656 -14.273 1 95.19 114 LYS B C 1
ATOM 2323 O O . LYS B 1 114 ? 12.062 -8.273 -15.383 1 95.19 114 LYS B O 1
ATOM 2328 N N . ASN B 1 115 ? 13.727 -8.945 -13.977 1 95.12 115 ASN B N 1
ATOM 2329 C CA . ASN B 1 115 ? 14.727 -8.867 -15.039 1 95.12 115 ASN B CA 1
ATOM 2330 C C . ASN B 1 115 ? 14.422 -9.844 -16.172 1 95.12 115 ASN B C 1
ATOM 2332 O O . ASN B 1 115 ? 14.461 -9.469 -17.344 1 95.12 115 ASN B O 1
ATOM 2336 N N . VAL B 1 116 ? 14.102 -11.055 -15.789 1 96.19 116 VAL B N 1
ATOM 2337 C CA . VAL B 1 116 ? 13.75 -12.078 -16.781 1 96.19 116 VAL B CA 1
ATOM 2338 C C . VAL B 1 116 ? 12.453 -11.688 -17.484 1 96.19 116 VAL B C 1
ATOM 2340 O O . VAL B 1 116 ? 12.352 -11.805 -18.703 1 96.19 116 VAL B O 1
ATOM 2343 N N . TYR B 1 117 ? 11.516 -11.18 -16.734 1 95.44 117 TYR B N 1
ATOM 2344 C CA . TYR B 1 117 ? 10.219 -10.766 -17.266 1 95.44 117 TYR B CA 1
ATOM 2345 C C . TYR B 1 117 ? 10.375 -9.672 -18.312 1 95.44 117 TYR B C 1
ATOM 2347 O O . TYR B 1 117 ? 9.773 -9.75 -19.391 1 95.44 117 TYR B O 1
ATOM 2355 N N . GLU B 1 118 ? 11.148 -8.719 -18.031 1 93.5 118 GLU B N 1
ATOM 2356 C CA . GLU B 1 118 ? 11.336 -7.594 -18.938 1 93.5 118 GLU B CA 1
ATOM 2357 C C . GLU B 1 118 ? 12.055 -8.031 -20.219 1 93.5 118 GLU B C 1
ATOM 2359 O O . GLU B 1 118 ? 11.742 -7.543 -21.312 1 93.5 118 GLU B O 1
ATOM 2364 N N . LYS B 1 119 ? 13.008 -8.891 -20.094 1 95.5 119 LYS B N 1
ATOM 2365 C CA . LYS B 1 119 ? 13.703 -9.422 -21.25 1 95.5 119 LYS B CA 1
ATOM 2366 C C . LYS B 1 119 ? 12.742 -10.195 -22.156 1 95.5 119 LYS B C 1
ATOM 2368 O O . LYS B 1 119 ? 12.727 -10 -23.375 1 95.5 119 LYS B O 1
ATOM 2373 N N . GLU B 1 120 ? 11.961 -11.039 -21.562 1 96.25 120 GLU B N 1
ATOM 2374 C CA . GLU B 1 120 ? 10.984 -11.82 -22.328 1 96.25 120 GLU B CA 1
ATOM 2375 C C . GLU B 1 120 ? 9.93 -10.922 -22.969 1 96.25 120 GLU B C 1
ATOM 2377 O O . GLU B 1 120 ? 9.523 -11.148 -24.109 1 96.25 120 GLU B O 1
ATOM 2382 N N . LYS B 1 121 ? 9.539 -9.938 -22.219 1 95.12 121 LYS B N 1
ATOM 2383 C CA . LYS B 1 121 ? 8.547 -9 -22.734 1 95.12 121 LYS B CA 1
ATOM 2384 C C . LYS B 1 121 ? 9.07 -8.273 -23.969 1 95.12 121 LYS B C 1
ATOM 2386 O O . LYS B 1 121 ? 8.344 -8.094 -24.953 1 95.12 121 LYS B O 1
ATOM 2391 N N . ALA B 1 122 ? 10.281 -7.867 -23.953 1 94.81 122 ALA B N 1
ATOM 2392 C CA . ALA B 1 122 ? 10.906 -7.188 -25.094 1 94.81 122 ALA B CA 1
ATOM 2393 C C . ALA B 1 122 ? 10.938 -8.086 -26.312 1 94.81 122 ALA B C 1
ATOM 2395 O O . ALA B 1 122 ? 10.703 -7.625 -27.438 1 94.81 122 ALA B O 1
ATOM 2396 N N . GLU B 1 123 ? 11.234 -9.375 -26.109 1 96.69 123 GLU B N 1
ATOM 2397 C CA . GLU B 1 123 ? 11.25 -10.344 -27.203 1 96.69 123 GLU B CA 1
ATOM 2398 C C . GLU B 1 123 ? 9.859 -10.539 -27.781 1 96.69 123 GLU B C 1
ATOM 2400 O O . GLU B 1 123 ? 9.703 -10.68 -29 1 96.69 123 GLU B O 1
ATOM 2405 N N . ILE B 1 124 ? 8.852 -10.477 -26.969 1 96.62 124 ILE B N 1
ATOM 2406 C CA . ILE B 1 124 ? 7.477 -10.703 -27.391 1 96.62 124 ILE B CA 1
ATOM 2407 C C . ILE B 1 124 ? 6.977 -9.5 -28.188 1 96.62 124 ILE B C 1
ATOM 2409 O O . ILE B 1 124 ? 6.289 -9.656 -29.203 1 96.62 124 ILE B O 1
ATOM 2413 N N . ILE B 1 125 ? 7.332 -8.328 -27.75 1 95.12 125 ILE B N 1
ATOM 2414 C CA . ILE B 1 125 ? 6.898 -7.094 -28.391 1 95.12 125 ILE B CA 1
ATOM 2415 C C . ILE B 1 125 ? 7.465 -7.031 -29.812 1 95.12 125 ILE B C 1
ATOM 2417 O O . ILE B 1 125 ? 6.84 -6.461 -30.703 1 95.12 125 ILE B O 1
ATOM 2421 N N . ALA B 1 126 ? 8.57 -7.711 -30.094 1 94.94 126 ALA B N 1
ATOM 2422 C CA . ALA B 1 126 ? 9.242 -7.711 -31.391 1 94.94 126 ALA B CA 1
ATOM 2423 C C . ALA B 1 126 ? 8.539 -8.648 -32.375 1 94.94 126 ALA B C 1
ATOM 2425 O O . ALA B 1 126 ? 8.812 -8.617 -33.562 1 94.94 126 ALA B O 1
ATOM 2426 N N . ILE B 1 127 ? 7.602 -9.359 -31.938 1 96.69 127 ILE B N 1
ATOM 2427 C CA . ILE B 1 127 ? 6.855 -10.266 -32.781 1 96.69 127 ILE B CA 1
ATOM 2428 C C . ILE B 1 127 ? 5.926 -9.469 -33.719 1 96.69 127 ILE B C 1
ATOM 2430 O O . ILE B 1 127 ? 5.145 -8.641 -33.25 1 96.69 127 ILE B O 1
ATOM 2434 N N . GLU B 1 128 ? 5.957 -9.688 -35.031 1 95.12 128 GLU B N 1
ATOM 2435 C CA . GLU B 1 128 ? 5.219 -8.906 -36 1 95.12 128 GLU B CA 1
ATOM 2436 C C . GLU B 1 128 ? 3.742 -9.289 -36.031 1 95.12 128 GLU B C 1
ATOM 2438 O O . GLU B 1 128 ? 2.871 -8.422 -36.094 1 95.12 128 GLU B O 1
ATOM 2443 N N . ASP B 1 129 ? 3.479 -10.555 -35.875 1 96.31 129 ASP B N 1
ATOM 2444 C CA . ASP B 1 129 ? 2.104 -11.047 -35.875 1 96.31 129 ASP B CA 1
ATOM 2445 C C . ASP B 1 129 ? 1.363 -10.578 -34.625 1 96.31 129 ASP B C 1
ATOM 2447 O O . ASP B 1 129 ? 1.641 -11.062 -33.5 1 96.31 129 ASP B O 1
ATOM 2451 N N . GLU B 1 130 ? 0.441 -9.688 -34.812 1 94.19 130 GLU B N 1
ATOM 2452 C CA . GLU B 1 130 ? -0.252 -9.062 -33.688 1 94.19 130 GLU B CA 1
ATOM 2453 C C . GLU B 1 130 ? -0.963 -10.102 -32.844 1 94.19 130 GLU B C 1
ATOM 2455 O O . GLU B 1 130 ? -0.942 -10.016 -31.609 1 94.19 130 GLU B O 1
ATOM 2460 N N . ASP B 1 131 ? -1.599 -11 -33.5 1 95.44 131 ASP B N 1
ATOM 2461 C CA . ASP B 1 131 ? -2.328 -12.031 -32.781 1 95.44 131 ASP B CA 1
ATOM 2462 C C . ASP B 1 131 ? -1.379 -12.891 -31.938 1 95.44 131 ASP B C 1
ATOM 2464 O O . ASP B 1 131 ? -1.645 -13.164 -30.766 1 95.44 131 ASP B O 1
ATOM 2468 N N . LYS B 1 132 ? -0.317 -13.336 -32.594 1 96.5 132 LYS B N 1
ATOM 2469 C CA . LYS B 1 132 ? 0.686 -14.133 -31.891 1 96.5 132 LYS B CA 1
ATOM 2470 C C . LYS B 1 132 ? 1.316 -13.336 -30.75 1 96.5 132 LYS B C 1
ATOM 2472 O O . LYS B 1 132 ? 1.551 -13.867 -29.672 1 96.5 132 LYS B O 1
ATOM 2477 N N . ARG B 1 133 ? 1.6 -12.023 -30.953 1 96.88 133 ARG B N 1
ATOM 2478 C CA . ARG B 1 133 ? 2.168 -11.133 -29.938 1 96.88 133 ARG B CA 1
ATOM 2479 C C . ARG B 1 133 ? 1.261 -11.047 -28.719 1 96.88 133 ARG B C 1
ATOM 2481 O O . ARG B 1 133 ? 1.729 -11.141 -27.578 1 96.88 133 ARG B O 1
ATOM 2488 N N . GLN B 1 134 ? -0.001 -10.938 -28.984 1 96.12 134 GLN B N 1
ATOM 2489 C CA . GLN B 1 134 ? -0.953 -10.781 -27.891 1 96.12 134 GLN B CA 1
ATOM 2490 C C . GLN B 1 134 ? -1.062 -12.062 -27.062 1 96.12 134 GLN B C 1
ATOM 2492 O O . GLN B 1 134 ? -1.14 -12.016 -25.844 1 96.12 134 GLN B O 1
ATOM 2497 N N . VAL B 1 135 ? -1.032 -13.172 -27.766 1 96.88 135 VAL B N 1
ATOM 2498 C CA . VAL B 1 135 ? -1.11 -14.461 -27.094 1 96.88 135 VAL B CA 1
ATOM 2499 C C . VAL B 1 135 ? 0.09 -14.625 -26.156 1 96.88 135 VAL B C 1
ATOM 2501 O O . VAL B 1 135 ? -0.062 -15.031 -25 1 96.88 135 VAL B O 1
ATOM 2504 N N . GLU B 1 136 ? 1.277 -14.344 -26.641 1 96.56 136 GLU B N 1
ATOM 2505 C CA . GLU B 1 136 ? 2.502 -14.484 -25.859 1 96.56 136 GLU B CA 1
ATOM 2506 C C . GLU B 1 136 ? 2.531 -13.484 -24.703 1 96.56 136 GLU B C 1
ATOM 2508 O O . GLU B 1 136 ? 3.035 -13.797 -23.625 1 96.56 136 GLU B O 1
ATOM 2513 N N . LEU B 1 137 ? 2.006 -12.312 -24.906 1 95.44 137 LEU B N 1
ATOM 2514 C CA . LEU B 1 137 ? 1.929 -11.32 -23.844 1 95.44 137 LEU B CA 1
ATOM 2515 C C . LEU B 1 137 ? 0.999 -11.789 -22.734 1 95.44 137 LEU B C 1
ATOM 2517 O O . LEU B 1 137 ? 1.295 -11.602 -21.547 1 95.44 137 LEU B O 1
ATOM 2521 N N . ASP B 1 138 ? -0.081 -12.359 -23.125 1 94.44 138 ASP B N 1
ATOM 2522 C CA . ASP B 1 138 ? -1.033 -12.867 -22.141 1 94.44 138 ASP B CA 1
ATOM 2523 C C . ASP B 1 138 ? -0.406 -13.969 -21.281 1 94.44 138 ASP B C 1
ATOM 2525 O O . ASP B 1 138 ? -0.622 -14.023 -20.078 1 94.44 138 ASP B O 1
ATOM 2529 N N . LYS B 1 139 ? 0.323 -14.797 -21.953 1 95.69 139 LYS B N 1
ATOM 2530 C CA . LYS B 1 139 ? 1.014 -15.867 -21.219 1 95.69 139 LYS B CA 1
ATOM 2531 C C . LYS B 1 139 ? 2.027 -15.297 -20.234 1 95.69 139 LYS B C 1
ATOM 2533 O O . LYS B 1 139 ? 2.143 -15.781 -19.109 1 95.69 139 LYS B O 1
ATOM 2538 N N . LEU B 1 140 ? 2.742 -14.312 -20.656 1 95.06 140 LEU B N 1
ATOM 2539 C CA . LEU B 1 140 ? 3.746 -13.68 -19.812 1 95.06 140 LEU B CA 1
ATOM 2540 C C . LEU B 1 140 ? 3.098 -13.016 -18.609 1 95.06 140 LEU B C 1
ATOM 2542 O O . LEU B 1 140 ? 3.609 -13.125 -17.484 1 95.06 140 LEU B O 1
ATOM 2546 N N . ASP B 1 141 ? 2.006 -12.422 -18.797 1 91.81 141 ASP B N 1
ATOM 2547 C CA . ASP B 1 141 ? 1.277 -11.766 -17.703 1 91.81 141 ASP B CA 1
ATOM 2548 C C . ASP B 1 141 ? 0.761 -12.789 -16.703 1 91.81 141 ASP B C 1
ATOM 2550 O O . ASP B 1 141 ? 0.784 -12.547 -15.492 1 91.81 141 ASP B O 1
ATOM 2554 N N . ALA B 1 142 ? 0.308 -13.844 -17.266 1 90.5 142 ALA B N 1
ATOM 2555 C CA . ALA B 1 142 ? -0.158 -14.914 -16.391 1 90.5 142 ALA B CA 1
ATOM 2556 C C . ALA B 1 142 ? 0.979 -15.445 -15.523 1 90.5 142 ALA B C 1
ATOM 2558 O O . ALA B 1 142 ? 0.779 -15.766 -14.352 1 90.5 142 ALA B O 1
ATOM 2559 N N . THR B 1 143 ? 2.146 -15.578 -16.078 1 93 143 THR B N 1
ATOM 2560 C CA . THR B 1 143 ? 3.328 -16.047 -15.367 1 93 143 THR B CA 1
ATOM 2561 C C . THR B 1 143 ? 3.691 -15.07 -14.242 1 93 143 THR B C 1
ATOM 2563 O O . THR B 1 143 ? 4.07 -15.492 -13.148 1 93 143 THR B O 1
ATOM 2566 N N . GLN B 1 144 ? 3.598 -13.828 -14.5 1 92.94 144 GLN B N 1
ATOM 2567 C CA . GLN B 1 144 ? 3.875 -12.82 -13.477 1 92.94 144 GLN B CA 1
ATOM 2568 C C . GLN B 1 144 ? 2.885 -12.922 -12.32 1 92.94 144 GLN B C 1
ATOM 2570 O O . GLN B 1 144 ? 3.277 -12.859 -11.156 1 92.94 144 GLN B O 1
ATOM 2575 N N . ASP B 1 145 ? 1.655 -13.078 -12.672 1 89.06 145 ASP B N 1
ATOM 2576 C CA . ASP B 1 145 ? 0.622 -13.195 -11.641 1 89.06 145 ASP B CA 1
ATOM 2577 C C . ASP B 1 145 ? 0.873 -14.406 -10.75 1 89.06 145 ASP B C 1
ATOM 2579 O O . ASP B 1 145 ? 0.744 -14.32 -9.523 1 89.06 145 ASP B O 1
ATOM 2583 N N . GLU B 1 146 ? 1.226 -15.43 -11.398 1 87.69 146 GLU B N 1
ATOM 2584 C CA . GLU B 1 146 ? 1.504 -16.656 -10.648 1 87.69 146 GLU B CA 1
ATOM 2585 C C . GLU B 1 146 ? 2.721 -16.484 -9.75 1 87.69 146 GLU B C 1
ATOM 2587 O O . GLU B 1 146 ? 2.725 -16.953 -8.609 1 87.69 146 GLU B O 1
ATOM 2592 N N . TRP B 1 147 ? 3.734 -15.898 -10.297 1 91.06 147 TRP B N 1
ATOM 2593 C CA . TRP B 1 147 ? 4.938 -15.68 -9.5 1 91.06 147 TRP B CA 1
ATOM 2594 C C . TRP B 1 147 ? 4.621 -14.844 -8.258 1 91.06 147 TRP B C 1
ATOM 2596 O O . TRP B 1 147 ? 5.078 -15.164 -7.16 1 91.06 147 TRP B O 1
ATOM 2606 N N . LYS B 1 148 ? 3.852 -13.758 -8.367 1 89.5 148 LYS B N 1
ATOM 2607 C CA . LYS B 1 148 ? 3.502 -12.891 -7.246 1 89.5 148 LYS B CA 1
ATOM 2608 C C . LYS B 1 148 ? 2.693 -13.641 -6.191 1 89.5 148 LYS B C 1
ATOM 2610 O O . LYS B 1 148 ? 2.893 -13.445 -4.992 1 89.5 148 LYS B O 1
ATOM 2615 N N . LEU B 1 149 ? 1.839 -14.445 -6.676 1 85.5 149 LEU B N 1
ATOM 2616 C CA . LEU B 1 149 ? 1.036 -15.242 -5.754 1 85.5 149 LEU B CA 1
ATOM 2617 C C . LEU B 1 149 ? 1.918 -16.188 -4.941 1 85.5 149 LEU B C 1
ATOM 2619 O O . LEU B 1 149 ? 1.749 -16.312 -3.727 1 85.5 149 LEU B O 1
ATOM 2623 N N . ARG B 1 150 ? 2.865 -16.797 -5.602 1 83.69 150 ARG B N 1
ATOM 2624 C CA . ARG B 1 150 ? 3.773 -17.719 -4.926 1 83.69 150 ARG B CA 1
ATOM 2625 C C . ARG B 1 150 ? 4.656 -16.984 -3.928 1 83.69 150 ARG B C 1
ATOM 2627 O O . ARG B 1 150 ? 4.91 -17.484 -2.828 1 83.69 150 ARG B O 1
ATOM 2634 N N . ALA B 1 151 ? 5.121 -15.844 -4.359 1 85.94 151 ALA B N 1
ATOM 2635 C CA . ALA B 1 151 ? 5.945 -15.039 -3.467 1 85.94 151 ALA B CA 1
ATOM 2636 C C . ALA B 1 151 ? 5.191 -14.688 -2.188 1 85.94 151 ALA B C 1
ATOM 2638 O O . ALA B 1 151 ? 5.746 -14.773 -1.089 1 85.94 151 ALA B O 1
ATOM 2639 N N . MET B 1 152 ? 3.951 -14.336 -2.301 1 83.38 152 MET B N 1
ATOM 2640 C CA . MET B 1 152 ? 3.109 -14.023 -1.148 1 83.38 152 MET B CA 1
ATOM 2641 C C . MET B 1 152 ? 2.934 -15.25 -0.258 1 83.38 152 MET B C 1
ATOM 2643 O O . MET B 1 152 ? 2.924 -15.133 0.969 1 83.38 152 MET B O 1
ATOM 2647 N N . GLY B 1 153 ? 2.74 -16.297 -0.904 1 79.25 153 GLY B N 1
ATOM 2648 C CA . GLY B 1 153 ? 2.584 -17.547 -0.17 1 79.25 153 GLY B CA 1
ATOM 2649 C C . GLY B 1 153 ? 3.764 -17.859 0.729 1 79.25 153 GLY B C 1
ATOM 2650 O O . GLY B 1 153 ? 3.588 -18.391 1.83 1 79.25 153 GLY B O 1
ATOM 2651 N N . THR B 1 154 ? 4.934 -17.516 0.311 1 79.62 154 THR B N 1
ATOM 2652 C CA . THR B 1 154 ? 6.137 -17.828 1.076 1 79.62 154 THR B CA 1
ATOM 2653 C C . THR B 1 154 ? 6.199 -16.984 2.348 1 79.62 154 THR B C 1
ATOM 2655 O O . THR B 1 154 ? 6.957 -17.297 3.268 1 79.62 154 THR B O 1
ATOM 2658 N N . THR B 1 155 ? 5.477 -15.922 2.305 1 78.62 155 THR B N 1
ATOM 2659 C CA . THR B 1 155 ? 5.492 -15.055 3.477 1 78.62 155 THR B CA 1
ATOM 2660 C C . THR B 1 155 ? 4.508 -15.555 4.531 1 78.62 155 THR B C 1
ATOM 2662 O O . THR B 1 155 ? 4.512 -15.078 5.668 1 78.62 155 THR B O 1
ATOM 2665 N N . ILE B 1 156 ? 3.68 -16.5 4.031 1 72.81 156 ILE B N 1
ATOM 2666 C CA . ILE B 1 156 ? 2.676 -17.047 4.934 1 72.81 156 ILE B CA 1
ATOM 2667 C C . ILE B 1 156 ? 3.361 -17.844 6.043 1 72.81 156 ILE B C 1
ATOM 2669 O O . ILE B 1 156 ? 4.191 -18.719 5.773 1 72.81 156 ILE B O 1
ATOM 2673 N N . GLY B 1 157 ? 3.209 -17.359 7.332 1 61.75 157 GLY B N 1
ATOM 2674 C CA . GLY B 1 157 ? 3.857 -17.984 8.477 1 61.75 157 GLY B CA 1
ATOM 2675 C C . GLY B 1 157 ? 5.059 -17.219 8.984 1 61.75 157 GLY B C 1
ATOM 2676 O O . GLY B 1 157 ? 5.555 -17.484 10.078 1 61.75 157 GLY B O 1
ATOM 2677 N N . CYS B 1 158 ? 5.742 -16.562 7.938 1 57.69 158 CYS B N 1
ATOM 2678 C CA . CYS B 1 158 ? 6.844 -15.711 8.375 1 57.69 158 CYS B CA 1
ATOM 2679 C C . CYS B 1 158 ? 6.324 -14.484 9.117 1 57.69 158 CYS B C 1
ATOM 2681 O O . CYS B 1 158 ? 5.879 -13.516 8.492 1 57.69 158 CYS B O 1
ATOM 2683 N N . HIS B 1 159 ? 5.777 -14.633 10.242 1 56.75 159 HIS B N 1
ATOM 2684 C CA . HIS B 1 159 ? 5.195 -13.57 11.055 1 56.75 159 HIS B CA 1
ATOM 2685 C C . HIS B 1 159 ? 6.25 -12.539 11.438 1 56.75 159 HIS B C 1
ATOM 2687 O O . HIS B 1 159 ? 6.309 -12.109 12.594 1 56.75 159 HIS B O 1
ATOM 2693 N N . THR B 1 160 ? 7.227 -12.375 10.617 1 52.81 160 THR B N 1
ATOM 2694 C CA . THR B 1 160 ? 8.148 -11.305 10.984 1 52.81 160 THR B CA 1
ATOM 2695 C C . THR B 1 160 ? 7.414 -9.969 11.078 1 52.81 160 THR B C 1
ATOM 2697 O O . THR B 1 160 ? 6.797 -9.523 10.102 1 52.81 160 THR B O 1
ATOM 2700 N N . ILE B 1 161 ? 7.176 -9.586 12.406 1 56.38 161 ILE B N 1
ATOM 2701 C CA . ILE B 1 161 ? 6.539 -8.312 12.719 1 56.38 161 ILE B CA 1
ATOM 2702 C C . ILE B 1 161 ? 7.438 -7.16 12.273 1 56.38 161 ILE B C 1
ATOM 2704 O O . ILE B 1 161 ? 8.625 -7.117 12.617 1 56.38 161 ILE B O 1
ATOM 2708 N N . VAL B 1 162 ? 7.023 -6.406 11.344 1 58.66 162 VAL B N 1
ATOM 2709 C CA . VAL B 1 162 ? 7.836 -5.301 10.844 1 58.66 162 VAL B CA 1
ATOM 2710 C C . VAL B 1 162 ? 7.441 -4.008 11.547 1 58.66 162 VAL B C 1
ATOM 2712 O O . VAL B 1 162 ? 8.086 -2.971 11.367 1 58.66 162 VAL B O 1
ATOM 2715 N N . LYS B 1 163 ? 6.477 -4.125 12.57 1 56.53 163 LYS B N 1
ATOM 2716 C CA . LYS B 1 163 ? 5.996 -2.863 13.125 1 56.53 163 LYS B CA 1
ATOM 2717 C C . LYS B 1 163 ? 7.082 -2.176 13.945 1 56.53 163 LYS B C 1
ATOM 2719 O O . LYS B 1 163 ? 7.746 -2.814 14.766 1 56.53 163 LYS B O 1
ATOM 2724 N N . LYS B 1 164 ? 7.254 -0.806 13.625 1 62.03 164 LYS B N 1
ATOM 2725 C CA . LYS B 1 164 ? 8.172 0.048 14.375 1 62.03 164 LYS B CA 1
ATOM 2726 C C . LYS B 1 164 ? 7.906 -0.051 15.875 1 62.03 164 LYS B C 1
ATOM 2728 O O . LYS B 1 164 ? 6.754 -0.106 16.312 1 62.03 164 LYS B O 1
ATOM 2733 N N . GLY B 1 165 ? 9.016 0.078 16.766 1 49.5 165 GLY B N 1
ATOM 2734 C CA . GLY B 1 165 ? 8.93 0.11 18.219 1 49.5 165 GLY B CA 1
ATOM 2735 C C . GLY B 1 165 ? 8.766 -1.266 18.844 1 49.5 165 GLY B C 1
ATOM 2736 O O . GLY B 1 165 ? 8.789 -1.408 20.062 1 49.5 165 GLY B O 1
ATOM 2737 N N . ILE B 1 166 ? 8.133 -2.201 18.344 1 41.91 166 ILE B N 1
ATOM 2738 C CA . ILE B 1 166 ? 8.031 -3.52 18.953 1 41.91 166 ILE B CA 1
ATOM 2739 C C . ILE B 1 166 ? 9.414 -4.172 19 1 41.91 166 ILE B C 1
ATOM 2741 O O . ILE B 1 166 ? 10.055 -4.359 17.969 1 41.91 166 ILE B O 1
ATOM 2745 N N . GLU B 1 167 ? 9.922 -3.824 20.078 1 35.97 167 GLU B N 1
ATOM 2746 C CA . GLU B 1 167 ? 11.117 -4.547 20.484 1 35.97 167 GLU B CA 1
ATOM 2747 C C . GLU B 1 167 ? 10.891 -6.055 20.484 1 35.97 167 GLU B C 1
ATOM 2749 O O . GLU B 1 167 ? 9.836 -6.527 20.922 1 35.97 167 GLU B O 1
ATOM 2754 N N . GLY B 1 168 ? 11.484 -6.938 19.859 1 34.78 168 GLY B N 1
ATOM 2755 C CA . GLY B 1 168 ? 11.578 -8.383 19.734 1 34.78 168 GLY B CA 1
ATOM 2756 C C . GLY B 1 168 ? 10.852 -8.93 18.516 1 34.78 168 GLY B C 1
ATOM 2757 O O . GLY B 1 168 ? 9.836 -8.375 18.094 1 34.78 168 GLY B O 1
ATOM 2758 N N . ASN B 1 169 ? 11.555 -9.133 17.5 1 33.41 169 ASN B N 1
ATOM 2759 C CA . ASN B 1 169 ? 11.172 -9.898 16.328 1 33.41 169 ASN B CA 1
ATOM 2760 C C . ASN B 1 169 ? 10.211 -11.031 16.688 1 33.41 169 ASN B C 1
ATOM 2762 O O . ASN B 1 169 ? 10.578 -12.203 16.641 1 33.41 169 ASN B O 1
ATOM 2766 N N . THR B 1 170 ? 9.578 -10.906 17.891 1 32 170 THR B N 1
ATOM 2767 C CA . THR B 1 170 ? 8.922 -12.172 18.203 1 32 170 THR B CA 1
ATOM 2768 C C . THR B 1 170 ? 7.871 -12.516 17.156 1 32 170 THR B C 1
ATOM 2770 O O . THR B 1 170 ? 7.004 -11.703 16.844 1 32 170 THR B O 1
ATOM 2773 N N . VAL B 1 171 ? 8.242 -13.469 16.547 1 31.02 171 VAL B N 1
ATOM 2774 C CA . VAL B 1 171 ? 7.426 -14.297 15.672 1 31.02 171 VAL B CA 1
ATOM 2775 C C . VAL B 1 171 ? 6.227 -14.844 16.438 1 31.02 171 VAL B C 1
ATOM 2777 O O . VAL B 1 171 ? 6.395 -15.523 17.453 1 31.02 171 VAL B O 1
ATOM 2780 N N . ARG B 1 172 ? 5.168 -14.039 16.547 1 29.81 172 ARG B N 1
ATOM 2781 C CA . ARG B 1 172 ? 4.113 -14.906 17.062 1 29.81 172 ARG B CA 1
ATOM 2782 C C . ARG B 1 172 ? 3.807 -16.031 16.062 1 29.81 172 ARG B C 1
ATOM 2784 O O . ARG B 1 172 ? 3.502 -15.773 14.906 1 29.81 172 ARG B O 1
ATOM 2791 N N . VAL B 1 173 ? 4.531 -17.188 16.25 1 26.31 173 VAL B N 1
ATOM 2792 C CA . VAL B 1 173 ? 4.297 -18.422 15.516 1 26.31 173 VAL B CA 1
ATOM 2793 C C . VAL B 1 173 ? 2.986 -19.062 15.977 1 26.31 173 VAL B C 1
ATOM 2795 O O . VAL B 1 173 ? 2.766 -19.25 17.172 1 26.31 173 VAL B O 1
ATOM 2798 N N . TYR B 1 174 ? 1.937 -18.734 15.312 1 24.36 174 TYR B N 1
ATOM 2799 C CA . TYR B 1 174 ? 0.762 -19.547 15.641 1 24.36 174 TYR B CA 1
ATOM 2800 C C . TYR B 1 174 ? 1.021 -21.016 15.375 1 24.36 174 TYR B C 1
ATOM 2802 O O . TYR B 1 174 ? 1.55 -21.391 14.32 1 24.36 174 TYR B O 1
ATOM 2810 N N . ASP B 1 175 ? 1.308 -21.656 16.391 1 23.94 175 ASP B N 1
ATOM 2811 C CA . ASP B 1 175 ? 1.339 -23.109 16.359 1 23.94 175 ASP B CA 1
ATOM 2812 C C . ASP B 1 175 ? 0.029 -23.672 15.82 1 23.94 175 ASP B C 1
ATOM 2814 O O . ASP B 1 175 ? -1.025 -23.516 16.438 1 23.94 175 ASP B O 1
ATOM 2818 N N . LEU B 1 176 ? -0.066 -23.641 14.609 1 20.3 176 LEU B N 1
ATOM 2819 C CA . LEU B 1 176 ? -1.176 -24.438 14.078 1 20.3 176 LEU B CA 1
ATOM 2820 C C . LEU B 1 176 ? -0.971 -25.922 14.352 1 20.3 176 LEU B C 1
ATOM 2822 O O . LEU B 1 176 ? -1.555 -26.766 13.672 1 20.3 176 LEU B O 1
ATOM 2826 N N . THR B 1 177 ? -0.376 -26.328 15.477 1 21.38 177 THR B N 1
ATOM 2827 C CA . THR B 1 177 ? -0.583 -27.75 15.758 1 21.38 177 THR B CA 1
ATOM 2828 C C . THR B 1 177 ? -2.025 -28.016 16.172 1 21.38 177 THR B C 1
ATOM 2830 O O . THR B 1 177 ? -2.605 -27.234 16.938 1 21.38 177 THR B O 1
#

Nearest PDB structures (foldseek):
  1y7y-assembly1_B  TM=9.792E-01  e=8.405E-04  Aeromonas hydrophila
  2b5a-assembly1_A  TM=9.566E-01  e=8.405E-04  [Bacillus] caldolyticus
  3jxc-assembly1_L  TM=9.254E-01  e=1.738E-03  Lederbergvirus P22
  6jq1-assembly1_A  TM=5.340E-01  e=5.685E-04  Deinococcus geothermalis DSM 11300
  6b9s-assembly3_F  TM=6.017E-01  e=5.022E-03  Nitrosopumilus maritimus SCM1

Organism: NCBI:txid410072

Solvent-accessible surface area (backbone atoms only — not comparable to full-atom values): 19335 Å² total; per-residue (Å²): 111,61,18,56,51,50,47,50,45,35,52,62,72,65,42,50,69,60,52,47,16,63,63,35,71,42,58,46,69,56,51,51,32,22,45,69,59,77,41,78,73,49,73,70,55,41,42,31,46,20,53,55,66,63,43,65,53,61,70,61,55,80,74,78,59,48,30,54,40,45,53,48,46,52,51,51,53,45,47,69,22,26,72,63,45,62,46,76,42,95,85,76,41,48,32,38,36,59,75,52,65,70,55,38,54,50,43,48,53,48,34,53,50,50,52,54,49,51,54,52,49,55,59,38,69,67,43,80,52,62,69,62,27,51,54,51,48,50,51,52,52,51,51,50,53,50,50,54,52,51,56,46,36,66,30,55,71,50,32,46,50,45,40,64,86,60,77,64,76,59,49,62,62,76,73,80,117,112,62,20,56,50,51,46,51,46,36,52,63,71,67,42,50,67,60,52,49,15,64,63,36,71,43,57,46,69,56,51,50,31,23,44,69,59,76,41,79,74,50,72,68,56,40,44,30,46,19,54,54,66,63,42,65,52,61,70,62,56,81,74,79,60,51,30,54,39,46,52,50,45,51,51,49,54,45,47,69,20,26,72,64,44,60,45,76,42,95,85,77,39,47,30,38,36,58,76,52,65,70,55,39,55,51,43,46,54,49,36,53,50,50,53,54,48,52,54,51,48,55,59,39,69,66,42,81,52,62,68,62,27,51,53,52,48,52,53,51,51,51,50,51,53,50,50,53,52,51,56,47,34,66,30,55,74,48,34,47,49,44,38,63,86,61,78,64,75,59,51,69,66,77,72,81,117

Sequence (354 aa):
MVGKKIRAYREFRGYSQIQLAELSGINVGTIRKYELGIRNPKPDQLEKIATALGLNVSVFLDFNIETVGDVLSLLFSIDDSVNLSLAETPDQKVSLTFENPTMQDLFRKWCQFKNVYEKEKAEIIAIEDEDKRQVELDKLDATQDEWKLRAMGTTIGCHTIVKKGIEGNTVRVYDLTMVGKKIRAYREFRGYSQIQLAELSGINVGTIRKYELGIRNPKPDQLEKIATALGLNVSVFLDFNIETVGDVLSLLFSIDDSVNLSLAETPDQKVSLTFENPTMQDLFRKWCQFKNVYEKEKAEIIAIEDEDKRQVELDKLDATQDEWKLRAMGTTIGCHTIVKKGIEGNTVRVYDLT

pLDDT: mean 84.97, std 17.61, range [20.3, 98.0]

InterPro domains:
  IPR001387 Cro/C1-type, helix-turn-helix domain [PF01381] (6-58)
  IPR001387 Cro/C1-type, helix-turn-helix domain [PS50943] (6-60)
  IPR001387 Cro/C1-type, helix-turn-helix domain [SM00530] (5-60)
  IPR001387 Cro/C1-type, helix-turn-helix domain [cd00093] (3-60)
  IPR010982 Lambda repressor-like, DNA-binding domain superfamily [G3DSA:1.10.260.40] (1-63)
  IPR010982 Lambda repressor-like, DNA-binding domain superfamily [SSF47413] (1-64)
  IPR050807 Transcriptional regulator/dioxygenase, bacterial-type [PTHR46797] (2-62)